Protein AF-A0A965USP6-F1 (afdb_monomer_lite)

Secondary structure (DSSP, 8-state):
-------PPPPPSSPSS---BTTEEEEEEE-TTS-EEEEEEEE----GGGSTT--HHHHS-TT-GGG--SSPPPGGGG-S--TT--------S----SSPPPGGGTS----SPPPTT-EEEE-SSSEEEEPPPP-TTEEEEEETTEEEEEE--------B----TTSSEEEESPPBSSS--PEEEE---GGGT--S-S---SEEE--SSSPPEEESS--GGG--S-GGGGT-BTTB----SSEETTEETT-SS------S----SS---S---SB----SSS----BSS--GGG-TTSGGGGGSBTTB----SSEETTEESS-SS------S----TT-------

Structure (mmCIF, N/CA/C/O backbone):
data_AF-A0A965USP6-F1
#
_entry.id   AF-A0A965USP6-F1
#
loop_
_atom_site.group_PDB
_atom_site.id
_atom_site.type_symbol
_atom_site.label_atom_id
_atom_site.label_alt_id
_atom_site.label_comp_id
_atom_site.label_asym_id
_atom_site.label_entity_id
_atom_site.label_seq_id
_atom_site.pdbx_PDB_ins_code
_atom_site.Cartn_x
_atom_site.Cartn_y
_atom_site.Cartn_z
_atom_site.occupancy
_atom_site.B_iso_or_equiv
_atom_site.auth_seq_id
_atom_site.auth_comp_id
_atom_site.auth_asym_id
_atom_site.auth_atom_id
_atom_site.pdbx_PDB_model_num
ATOM 1 N N . ASN A 1 1 ? -48.537 -60.050 154.334 1.00 46.88 1 ASN A N 1
ATOM 2 C CA . ASN A 1 1 ? -49.386 -59.770 153.161 1.00 46.88 1 ASN A CA 1
ATOM 3 C C . ASN A 1 1 ? -48.612 -58.784 152.293 1.00 46.88 1 ASN A C 1
ATOM 5 O O . ASN A 1 1 ? -48.457 -57.647 152.717 1.00 46.88 1 ASN A O 1
ATOM 9 N N . LEU A 1 2 ? -47.966 -59.244 151.215 1.00 50.78 2 LEU A N 1
ATOM 10 C CA . LEU A 1 2 ? -47.164 -58.384 150.333 1.00 50.78 2 LEU A CA 1
ATOM 11 C C . LEU A 1 2 ? -48.119 -57.519 149.507 1.00 50.78 2 LEU A C 1
ATOM 13 O O . LEU A 1 2 ? -48.762 -58.024 148.590 1.00 50.78 2 LEU A O 1
ATOM 17 N N . ALA A 1 3 ? -48.220 -56.232 149.834 1.00 52.31 3 ALA A N 1
ATOM 18 C CA . ALA A 1 3 ? -48.843 -55.280 148.929 1.00 52.31 3 ALA A CA 1
ATOM 19 C C . ALA A 1 3 ? -47.906 -55.108 147.726 1.00 52.31 3 ALA A C 1
ATOM 21 O O . ALA A 1 3 ? -46.792 -54.601 147.846 1.00 52.31 3 ALA A O 1
ATOM 22 N N . VAL A 1 4 ? -48.342 -55.622 146.582 1.00 56.00 4 VAL A N 1
ATOM 23 C CA . VAL A 1 4 ? -47.709 -55.438 145.279 1.00 56.00 4 VAL A CA 1
ATOM 24 C C . VAL A 1 4 ? -47.725 -53.939 144.960 1.00 56.00 4 VAL A C 1
ATOM 26 O O . VAL A 1 4 ? -48.779 -53.388 144.656 1.00 56.00 4 VAL A O 1
ATOM 29 N N . ASN A 1 5 ? -46.576 -53.263 145.037 1.00 63.56 5 ASN A N 1
ATOM 30 C CA . ASN A 1 5 ? -46.422 -51.919 144.475 1.00 63.56 5 ASN A CA 1
ATOM 31 C C . ASN A 1 5 ? -46.228 -52.058 142.963 1.00 63.56 5 ASN A C 1
ATOM 33 O O . ASN A 1 5 ? -45.102 -52.158 142.477 1.00 63.56 5 ASN A O 1
ATOM 37 N N . THR A 1 6 ? -47.325 -52.101 142.213 1.00 70.56 6 THR A N 1
ATOM 38 C CA . THR A 1 6 ? -47.268 -52.040 140.750 1.00 70.56 6 THR A CA 1
ATOM 39 C C . THR A 1 6 ? -46.804 -50.642 140.330 1.00 70.56 6 THR A C 1
ATOM 41 O O . THR A 1 6 ? -47.489 -49.653 140.592 1.00 70.56 6 THR A O 1
ATOM 44 N N . PHE A 1 7 ? -45.631 -50.547 139.697 1.00 71.56 7 PHE A N 1
ATOM 45 C CA . PHE A 1 7 ? -45.152 -49.308 139.086 1.00 71.56 7 PHE A CA 1
ATOM 46 C C . PHE A 1 7 ? -45.862 -49.123 137.743 1.00 71.56 7 PHE A C 1
ATOM 48 O O . PHE A 1 7 ? -45.509 -49.759 136.753 1.00 71.56 7 PHE A O 1
ATOM 55 N N . ASN A 1 8 ? -46.895 -48.285 137.729 1.00 76.06 8 ASN A N 1
ATOM 56 C CA . ASN A 1 8 ? -47.622 -47.959 136.510 1.00 76.06 8 ASN A CA 1
ATOM 57 C C . ASN A 1 8 ? -46.987 -46.727 135.872 1.00 76.06 8 ASN A C 1
ATOM 59 O O . ASN A 1 8 ? -46.953 -45.658 136.481 1.00 76.06 8 ASN A O 1
ATOM 63 N N . ILE A 1 9 ? -46.499 -46.880 134.644 1.00 75.12 9 ILE A N 1
ATOM 64 C CA . ILE A 1 9 ? -46.181 -45.740 133.792 1.00 75.12 9 ILE A CA 1
ATOM 65 C C . ILE A 1 9 ? -47.434 -45.391 132.990 1.00 75.12 9 ILE A C 1
ATOM 67 O O . ILE A 1 9 ? -48.115 -46.285 132.490 1.00 75.12 9 ILE A O 1
ATOM 71 N N . SER A 1 10 ? -47.775 -44.107 132.920 1.00 82.50 10 SER A N 1
ATOM 72 C CA . SER A 1 10 ? -48.932 -43.660 132.146 1.00 82.50 10 SER A CA 1
ATOM 73 C C . SER A 1 10 ? -48.707 -43.905 130.657 1.00 82.50 10 SER A C 1
ATOM 75 O O . SER A 1 10 ? -47.576 -43.801 130.175 1.00 82.50 10 SER A O 1
ATOM 77 N N . ASP A 1 11 ? -49.786 -44.173 129.927 1.00 82.94 11 ASP A N 1
ATOM 78 C CA . ASP A 1 11 ? -49.741 -44.257 128.471 1.00 82.94 11 ASP A CA 1
ATOM 79 C C . ASP A 1 11 ? -49.225 -42.947 127.861 1.00 82.94 11 ASP A C 1
ATOM 81 O O . ASP A 1 11 ? -49.439 -41.849 128.386 1.00 82.94 11 ASP A O 1
ATOM 85 N N . THR A 1 12 ? -48.525 -43.068 126.734 1.00 88.81 12 THR A N 1
ATOM 86 C CA . THR A 1 12 ? -48.092 -41.899 125.973 1.00 88.81 12 THR A CA 1
ATOM 87 C C . THR A 1 12 ? -49.279 -41.198 125.320 1.00 88.81 12 THR A C 1
ATOM 89 O O . THR A 1 12 ? -50.255 -41.820 124.909 1.00 88.81 12 THR A O 1
ATOM 92 N N . THR A 1 13 ? -49.158 -39.882 125.163 1.00 87.62 13 THR A N 1
ATOM 93 C CA . THR A 1 13 ? -50.062 -39.069 124.346 1.00 87.62 13 THR A CA 1
ATOM 94 C C . THR A 1 13 ? -49.807 -39.211 122.842 1.00 87.62 13 THR A C 1
ATOM 96 O O . THR A 1 13 ? -50.549 -38.641 122.044 1.00 87.62 13 THR A O 1
ATOM 99 N N . VAL A 1 14 ? -48.756 -39.926 122.427 1.00 91.31 14 VAL A N 1
ATOM 100 C CA . VAL A 1 14 ? -48.475 -40.197 121.014 1.00 91.31 14 VAL A CA 1
ATOM 101 C C . VAL A 1 14 ? -49.508 -41.166 120.454 1.00 91.31 14 VAL A C 1
ATOM 103 O O . VAL A 1 14 ? -49.694 -42.270 120.956 1.00 91.31 14 VAL A O 1
ATOM 106 N N . ILE A 1 15 ? -50.157 -40.749 119.370 1.00 90.12 15 ILE A N 1
ATOM 107 C CA . ILE A 1 15 ? -51.146 -41.557 118.663 1.00 90.12 15 ILE A CA 1
ATOM 108 C C . ILE A 1 15 ? -50.423 -42.681 117.911 1.00 90.12 15 ILE A C 1
ATOM 110 O O . ILE A 1 15 ? -49.449 -42.441 117.200 1.00 90.12 15 ILE A O 1
ATOM 114 N N . ALA A 1 16 ? -50.904 -43.917 118.043 1.00 87.50 16 ALA A N 1
ATOM 115 C CA . ALA A 1 16 ? -50.358 -45.041 117.291 1.00 87.50 16 ALA A CA 1
ATOM 116 C C . ALA A 1 16 ? -50.587 -44.847 115.779 1.00 87.50 16 ALA A C 1
ATOM 118 O O . ALA A 1 16 ? -51.716 -44.651 115.330 1.00 87.50 16 ALA A O 1
ATOM 119 N N . GLY A 1 17 ? -49.516 -44.922 114.990 1.00 87.06 17 GLY A N 1
ATOM 120 C CA . GLY A 1 17 ? -49.550 -44.731 113.541 1.00 87.06 17 GLY A CA 1
ATOM 121 C C . GLY A 1 17 ? -48.157 -44.833 112.919 1.00 87.06 17 GLY A C 1
ATOM 122 O O . GLY A 1 17 ? -47.157 -44.938 113.629 1.00 87.06 17 GLY A O 1
ATOM 123 N N . ALA A 1 18 ? -48.086 -44.820 111.586 1.00 89.88 18 ALA A N 1
ATOM 124 C CA . ALA A 1 18 ? -46.818 -44.778 110.865 1.00 89.88 18 ALA A CA 1
ATOM 125 C C . ALA A 1 18 ? -46.352 -43.325 110.700 1.00 89.88 18 ALA A C 1
ATOM 127 O O . ALA A 1 18 ? -47.083 -42.494 110.162 1.00 89.88 18 ALA A O 1
ATOM 128 N N . TYR A 1 19 ? -45.124 -43.043 111.130 1.00 92.00 19 TYR A N 1
ATOM 129 C CA . TYR A 1 19 ? -44.468 -41.752 110.950 1.00 92.00 19 TYR A CA 1
ATOM 130 C C . TYR A 1 19 ? -43.300 -41.923 109.972 1.00 92.00 19 TYR A C 1
ATOM 132 O O . TYR A 1 19 ? -42.531 -42.878 110.070 1.00 92.00 19 TYR A O 1
ATOM 140 N N . GLY A 1 20 ? -43.171 -40.994 109.027 1.00 92.12 20 GLY A N 1
ATOM 141 C CA . GLY A 1 20 ? -42.301 -41.088 107.848 1.00 92.12 20 GLY A CA 1
ATOM 142 C C . GLY A 1 20 ? -43.021 -41.535 106.561 1.00 92.12 20 GLY A C 1
ATOM 143 O O . GLY A 1 20 ? -44.029 -42.237 106.600 1.00 92.12 20 GLY A O 1
ATOM 144 N N . SER A 1 21 ? -42.515 -41.094 105.405 1.00 89.62 21 SER A N 1
ATOM 145 C CA . SER A 1 21 ? -42.939 -41.496 104.050 1.00 89.62 21 SER A CA 1
ATOM 146 C C . SER A 1 21 ? -41.840 -41.173 103.021 1.00 89.62 21 SER A C 1
ATOM 148 O O . SER A 1 21 ? -40.805 -40.615 103.374 1.00 89.62 21 SER A O 1
ATOM 150 N N . ALA A 1 22 ? -42.075 -41.435 101.730 1.00 88.62 22 ALA A N 1
ATOM 151 C CA . ALA A 1 22 ? -41.160 -41.012 100.661 1.00 88.62 22 ALA A CA 1
ATOM 152 C C . ALA A 1 22 ? -40.930 -39.484 100.603 1.00 88.62 22 ALA A C 1
ATOM 154 O O . ALA A 1 22 ? -39.934 -39.039 100.041 1.00 88.62 22 ALA A O 1
ATOM 155 N N . SER A 1 23 ? -41.831 -38.680 101.182 1.00 88.94 23 SER A N 1
ATOM 156 C CA . SER A 1 23 ? -41.763 -37.213 101.185 1.00 88.94 23 SER A CA 1
ATOM 157 C C . SER A 1 23 ? -41.696 -36.597 102.586 1.00 88.94 23 SER A C 1
ATOM 159 O O . SER A 1 23 ? -41.782 -35.377 102.727 1.00 88.94 23 SER A O 1
ATOM 161 N N . SER A 1 24 ? -41.534 -37.400 103.642 1.00 93.06 24 SER A N 1
ATOM 162 C CA . SER A 1 24 ? -41.374 -36.889 105.008 1.00 93.06 24 SER A CA 1
ATOM 163 C C . SER A 1 24 ? -40.544 -37.811 105.894 1.00 93.06 24 SER A C 1
ATOM 165 O O . SER A 1 24 ? -40.642 -39.030 105.804 1.00 93.06 24 SER A O 1
ATOM 167 N N . VAL A 1 25 ? -39.755 -37.232 106.792 1.00 93.25 25 VAL A N 1
ATOM 168 C CA . VAL A 1 25 ? -39.012 -37.958 107.829 1.00 93.25 25 VAL A CA 1
ATOM 169 C C . VAL A 1 25 ? -39.762 -37.884 109.153 1.00 93.25 25 VAL A C 1
ATOM 171 O O . VAL A 1 25 ? -40.386 -36.870 109.465 1.00 93.25 25 VAL A O 1
ATOM 174 N N . ALA A 1 26 ? -39.728 -38.959 109.934 1.00 94.75 26 ALA A N 1
ATOM 175 C CA . ALA A 1 26 ? -40.323 -38.962 111.263 1.00 94.75 26 ALA A CA 1
ATOM 176 C C . ALA A 1 26 ? -39.448 -38.183 112.257 1.00 94.75 26 ALA A C 1
ATOM 178 O O . ALA A 1 26 ? -38.223 -38.323 112.249 1.00 94.75 26 ALA A O 1
ATOM 179 N N . THR A 1 27 ? -40.070 -37.397 113.131 1.00 92.62 27 THR A N 1
ATOM 180 C CA . THR A 1 27 ? -39.417 -36.705 114.246 1.00 92.62 27 THR A CA 1
ATOM 181 C C . THR A 1 27 ? -40.109 -37.084 115.550 1.00 92.62 27 THR A C 1
ATOM 183 O O . THR A 1 27 ? -41.327 -37.257 115.605 1.00 92.62 27 THR A O 1
ATOM 186 N N . PHE A 1 28 ? -39.322 -37.248 116.612 1.00 94.12 28 PHE A N 1
ATOM 187 C CA . PHE A 1 28 ? -39.810 -37.742 117.897 1.00 94.12 28 PHE A CA 1
ATOM 188 C C . PHE A 1 28 ? -39.253 -36.906 119.044 1.00 94.12 28 PHE A C 1
ATOM 190 O O . PHE A 1 28 ? -38.150 -36.368 118.959 1.00 94.12 28 PHE A O 1
ATOM 197 N N . SER A 1 29 ? -40.009 -36.819 120.132 1.00 91.38 29 SER A N 1
ATOM 198 C CA . SER A 1 29 ? -39.545 -36.281 121.414 1.00 91.38 29 SER A CA 1
ATOM 199 C C . SER A 1 29 ? -39.804 -37.298 122.513 1.00 91.38 29 SER A C 1
ATOM 201 O O . SER A 1 29 ? -40.842 -37.961 122.499 1.00 91.38 29 SER A O 1
ATOM 203 N N . VAL A 1 30 ? -38.867 -37.421 123.452 1.00 92.81 30 VAL A N 1
ATOM 204 C CA . VAL A 1 30 ? -38.956 -38.349 124.586 1.00 92.81 30 VAL A CA 1
ATOM 205 C C . VAL A 1 30 ? -38.917 -37.601 125.910 1.00 92.81 30 VAL A C 1
ATOM 207 O O . VAL A 1 30 ? -38.269 -36.559 126.017 1.00 92.81 30 VAL A O 1
ATOM 210 N N . ASN A 1 31 ? -39.609 -38.120 126.922 1.00 88.25 31 ASN A N 1
ATOM 211 C CA . ASN A 1 31 ? -39.510 -37.597 128.281 1.00 88.25 31 ASN A CA 1
ATOM 212 C C . ASN A 1 31 ? -38.276 -38.145 129.015 1.00 88.25 31 ASN A C 1
ATOM 214 O O . ASN A 1 31 ? -37.552 -39.010 128.523 1.00 88.25 31 ASN A O 1
ATOM 218 N N . ALA A 1 32 ? -38.060 -37.651 130.236 1.00 86.44 32 ALA A N 1
ATOM 219 C CA . ALA A 1 32 ? -36.952 -38.063 131.096 1.00 86.44 32 ALA A CA 1
ATOM 220 C C . ALA A 1 32 ? -37.016 -39.543 131.518 1.00 86.44 32 ALA A C 1
ATOM 222 O O . ALA A 1 32 ? -36.002 -40.113 131.910 1.00 86.44 32 ALA A O 1
ATOM 223 N N . GLN A 1 33 ? -38.192 -40.168 131.430 1.00 86.56 33 GLN A N 1
ATOM 224 C CA . GLN A 1 33 ? -38.402 -41.595 131.677 1.00 86.56 33 GLN A CA 1
ATOM 225 C C . GLN A 1 33 ? -38.225 -42.444 130.401 1.00 86.56 33 GLN A C 1
ATOM 227 O O . GLN A 1 33 ? -38.375 -43.661 130.456 1.00 86.56 33 GLN A O 1
ATOM 232 N N . GLY A 1 34 ? -37.891 -41.824 129.261 1.00 89.44 34 GLY A N 1
ATOM 233 C CA . GLY A 1 34 ? -37.639 -42.493 127.982 1.00 89.44 34 GLY A CA 1
ATOM 234 C C . GLY A 1 34 ? -38.886 -42.799 127.148 1.00 89.44 34 GLY A C 1
ATOM 235 O O . GLY A 1 34 ? -38.771 -43.447 126.110 1.00 89.44 34 GLY A O 1
ATOM 236 N N . GLN A 1 35 ? -40.074 -42.343 127.553 1.00 91.50 35 GLN A N 1
ATOM 237 C CA . GLN A 1 35 ? -41.287 -42.520 126.754 1.00 91.50 35 GLN A CA 1
ATOM 238 C C . GLN A 1 35 ? -41.359 -41.471 125.652 1.00 91.50 35 GLN A C 1
ATOM 240 O O . GLN A 1 35 ? -41.089 -40.297 125.900 1.00 91.50 35 GLN A O 1
ATOM 245 N N . LEU A 1 36 ? -41.808 -41.865 124.459 1.00 92.12 36 LEU A N 1
ATOM 246 C CA . LEU A 1 36 ? -42.203 -40.909 123.427 1.00 92.12 36 LEU A CA 1
ATOM 247 C C . LEU A 1 36 ? -43.329 -40.023 123.966 1.00 92.12 36 LEU A C 1
ATOM 249 O O . LEU A 1 36 ? -44.294 -40.537 124.514 1.00 92.12 36 LEU A O 1
ATOM 253 N N . THR A 1 37 ? -43.223 -38.710 123.810 1.00 91.38 37 THR A N 1
ATOM 254 C CA . THR A 1 37 ? -44.271 -37.743 124.184 1.00 91.38 37 THR A CA 1
ATOM 255 C C . THR A 1 37 ? -44.825 -36.985 122.985 1.00 91.38 37 THR A C 1
ATOM 257 O O . THR A 1 37 ? -45.945 -36.483 123.045 1.00 91.38 37 THR A O 1
ATOM 260 N N . ALA A 1 38 ? -44.088 -36.962 121.871 1.00 91.88 38 ALA A N 1
ATOM 261 C CA . ALA A 1 38 ? -44.563 -36.479 120.580 1.00 91.88 38 ALA A CA 1
ATOM 262 C C . ALA A 1 38 ? -43.934 -37.288 119.436 1.00 91.88 38 ALA A C 1
ATOM 264 O O . ALA A 1 38 ? -42.755 -37.642 119.496 1.00 91.88 38 ALA A O 1
ATOM 265 N N . ALA A 1 39 ? -44.716 -37.535 118.387 1.00 94.19 39 ALA A N 1
ATOM 266 C CA . ALA A 1 39 ? -44.256 -38.051 117.104 1.00 94.19 39 ALA A CA 1
ATOM 267 C C . ALA A 1 39 ? -44.934 -37.258 115.982 1.00 94.19 39 ALA A C 1
ATOM 269 O O . ALA A 1 39 ? -46.145 -37.018 116.044 1.00 94.19 39 ALA A O 1
ATOM 270 N N . SER A 1 40 ? -44.171 -36.822 114.980 1.00 94.25 40 SER A N 1
ATOM 271 C CA . SER A 1 40 ? -44.709 -36.122 113.810 1.00 94.25 40 SER A CA 1
ATOM 272 C C . SER A 1 40 ? -43.883 -36.382 112.547 1.00 94.25 40 SER A C 1
ATOM 274 O O . SER A 1 40 ? -42.797 -36.955 112.591 1.00 94.25 40 SER A O 1
ATOM 276 N N . ASN A 1 41 ? -44.427 -36.000 111.391 1.00 92.69 41 ASN A N 1
ATOM 277 C CA . ASN A 1 41 ? -43.734 -36.044 110.107 1.00 92.69 41 ASN A CA 1
ATOM 278 C C . ASN A 1 41 ? -43.222 -34.640 109.761 1.00 92.69 41 ASN A C 1
ATOM 280 O O . ASN A 1 41 ? -44.010 -33.696 109.701 1.00 92.69 41 ASN A O 1
ATOM 284 N N . ALA A 1 42 ? -41.934 -34.509 109.454 1.00 93.00 42 ALA A N 1
ATOM 285 C CA . ALA A 1 42 ? -41.363 -33.315 108.838 1.00 93.00 42 ALA A CA 1
ATOM 286 C C . ALA A 1 42 ? -41.196 -33.541 107.327 1.00 93.00 42 ALA A C 1
ATOM 288 O O . ALA A 1 42 ? -40.654 -34.564 106.913 1.00 93.00 42 ALA A O 1
ATOM 289 N N . ALA A 1 43 ? -41.666 -32.613 106.490 1.00 92.44 43 ALA A N 1
ATOM 290 C CA . ALA A 1 43 ? -41.552 -32.732 105.035 1.00 92.44 43 ALA A CA 1
ATOM 291 C C . ALA A 1 43 ? -40.081 -32.734 104.578 1.00 92.44 43 ALA A C 1
ATOM 293 O O . ALA A 1 43 ? -39.266 -31.955 105.072 1.00 92.44 43 ALA A O 1
ATOM 294 N N . ILE A 1 44 ? -39.749 -33.584 103.606 1.00 90.62 44 ILE A N 1
ATOM 295 C CA . ILE A 1 44 ? -38.434 -33.585 102.958 1.00 90.62 44 ILE A CA 1
ATOM 296 C C . ILE A 1 44 ? -38.419 -32.446 101.932 1.00 90.62 44 ILE A C 1
ATOM 298 O O . ILE A 1 44 ? -39.042 -32.545 100.878 1.00 90.62 44 ILE A O 1
ATOM 302 N N . ALA A 1 45 ? -37.696 -31.369 102.239 1.00 85.94 45 ALA A N 1
ATOM 303 C CA . ALA A 1 45 ? -37.441 -30.254 101.330 1.00 85.94 45 ALA A CA 1
ATOM 304 C C . ALA A 1 45 ? -35.925 -30.081 101.151 1.00 85.94 45 ALA A C 1
ATOM 306 O O . ALA A 1 45 ? -35.251 -29.507 102.004 1.00 85.94 45 ALA A O 1
ATOM 307 N N . ILE A 1 46 ? -35.382 -30.608 100.050 1.00 81.81 46 ILE A N 1
ATOM 308 C CA . ILE A 1 46 ? -33.954 -30.521 99.713 1.00 81.81 46 ILE A CA 1
ATOM 309 C C . ILE A 1 46 ? -33.797 -29.473 98.609 1.00 81.81 46 ILE A C 1
ATOM 311 O O . ILE A 1 46 ? -34.377 -29.615 97.534 1.00 81.81 46 ILE A O 1
ATOM 315 N N . SER A 1 47 ? -33.036 -28.407 98.862 1.00 81.38 47 SER A N 1
ATOM 316 C CA . SER A 1 47 ? -32.687 -27.439 97.817 1.00 81.38 47 SER A CA 1
ATOM 317 C C . SER A 1 47 ? -31.651 -28.037 96.861 1.00 81.38 47 SER A C 1
ATOM 319 O O . SER A 1 47 ? -30.862 -28.896 97.249 1.00 81.38 47 SER A O 1
ATOM 321 N N . SER A 1 48 ? -31.597 -27.563 95.614 1.00 75.38 48 SER A N 1
ATOM 322 C CA . SER A 1 48 ? -30.578 -28.006 94.648 1.00 75.38 48 SER A CA 1
ATOM 323 C C . SER A 1 48 ? -29.146 -27.815 95.167 1.00 75.38 48 SER A C 1
ATOM 325 O O . SER A 1 48 ? -28.284 -28.644 94.898 1.00 75.38 48 SER A O 1
ATOM 327 N N . ALA A 1 49 ? -28.908 -26.777 95.977 1.00 76.56 49 ALA A N 1
ATOM 328 C CA . ALA A 1 49 ? -27.622 -26.509 96.623 1.00 76.56 49 ALA A CA 1
ATOM 329 C C . ALA A 1 49 ? -27.212 -27.569 97.665 1.00 76.56 49 ALA A C 1
ATOM 331 O O . ALA A 1 49 ? -26.032 -27.688 97.984 1.00 76.56 49 ALA A O 1
ATOM 332 N N . ALA A 1 50 ? -28.167 -28.333 98.201 1.00 81.69 50 ALA A N 1
ATOM 333 C CA . ALA A 1 50 ? -27.911 -29.395 99.169 1.00 81.69 50 ALA A CA 1
ATOM 334 C C . ALA A 1 50 ? -27.565 -30.748 98.513 1.00 81.69 50 ALA A C 1
ATOM 336 O O . ALA A 1 50 ? -27.268 -31.704 99.228 1.00 81.69 50 ALA A O 1
ATOM 337 N N . VAL A 1 51 ? -27.577 -30.844 97.175 1.00 84.06 51 VAL A N 1
ATOM 338 C CA . VAL A 1 51 ? -27.224 -32.064 96.433 1.00 84.06 51 VAL A CA 1
ATOM 339 C C . VAL A 1 51 ? -25.919 -31.840 95.665 1.00 84.06 51 VAL A C 1
ATOM 341 O O . VAL A 1 51 ? -25.852 -31.027 94.745 1.00 84.06 51 VAL A O 1
ATOM 344 N N . SER A 1 52 ? -24.859 -32.559 96.035 1.00 82.25 52 SER A N 1
ATOM 345 C CA . SER A 1 52 ? -23.571 -32.483 95.339 1.00 82.25 52 SER A CA 1
ATOM 346 C C . SER A 1 52 ? -23.595 -33.262 94.017 1.00 82.25 52 SER A C 1
ATOM 348 O O . SER A 1 52 ? -24.297 -34.261 93.873 1.00 82.25 52 SER A O 1
ATOM 350 N N . GLY A 1 53 ? -22.821 -32.800 93.029 1.00 77.00 53 GLY A N 1
ATOM 351 C CA . GLY A 1 53 ? -22.663 -33.488 91.740 1.00 77.00 53 GLY A CA 1
ATOM 352 C C . GLY A 1 53 ? -23.758 -33.221 90.703 1.00 77.00 53 GLY A C 1
ATOM 353 O O . GLY A 1 53 ? -23.726 -33.825 89.631 1.00 77.00 53 GLY A O 1
ATOM 354 N N . LEU A 1 54 ? -24.701 -32.310 90.966 1.00 79.00 54 LEU A N 1
ATOM 355 C CA . LEU A 1 54 ? -25.596 -31.828 89.913 1.00 79.00 54 LEU A CA 1
ATOM 356 C C . LEU A 1 54 ? -24.790 -31.068 88.850 1.00 79.00 54 LEU A C 1
ATOM 358 O O . LEU A 1 54 ? -23.968 -30.209 89.167 1.00 79.00 54 LEU A O 1
ATOM 362 N N . ALA A 1 55 ? -25.051 -31.365 87.576 1.00 73.25 55 ALA A N 1
ATOM 363 C CA . ALA A 1 55 ? -24.544 -30.557 86.473 1.00 73.25 55 ALA A CA 1
ATOM 364 C C . ALA A 1 55 ? -25.193 -29.163 86.502 1.00 73.25 55 ALA A C 1
ATOM 366 O O . ALA A 1 55 ? -26.363 -29.036 86.856 1.00 73.25 55 ALA A O 1
ATOM 367 N N . ALA A 1 56 ? -24.475 -28.125 86.062 1.00 66.56 56 ALA A N 1
ATOM 368 C CA . ALA A 1 56 ? -24.984 -26.747 86.049 1.00 66.56 56 ALA A CA 1
ATOM 369 C C . ALA A 1 56 ? -26.310 -26.590 85.270 1.00 66.56 56 ALA A C 1
ATOM 371 O O . ALA A 1 56 ? -27.161 -25.787 85.641 1.00 66.56 56 ALA A O 1
ATOM 372 N N . SER A 1 57 ? -26.532 -27.417 84.240 1.00 65.06 57 SER A N 1
ATOM 373 C CA . SER A 1 57 ? -27.795 -27.480 83.489 1.00 65.06 57 SER A CA 1
ATOM 374 C C . SER A 1 57 ? -28.999 -27.968 84.307 1.00 65.06 57 SER A C 1
ATOM 376 O O . SER A 1 57 ? -30.131 -27.740 83.894 1.00 65.06 57 SER A O 1
ATOM 378 N N . ALA A 1 58 ? -28.776 -28.637 85.444 1.00 63.91 58 ALA A N 1
ATOM 379 C CA . ALA A 1 58 ? -29.817 -29.099 86.362 1.00 63.91 58 ALA A CA 1
ATOM 380 C C . ALA A 1 58 ? -30.176 -28.060 87.443 1.00 63.91 58 ALA A C 1
ATOM 382 O O . ALA A 1 58 ? -31.183 -28.221 88.129 1.00 63.91 58 ALA A O 1
ATOM 383 N N . THR A 1 59 ? -29.365 -27.010 87.618 1.00 68.31 59 THR A N 1
ATOM 384 C CA . THR A 1 59 ? -29.506 -26.038 88.720 1.00 68.31 59 THR A CA 1
ATOM 385 C C . THR A 1 59 ? -29.663 -24.591 88.271 1.00 68.31 59 THR A C 1
ATOM 387 O O . THR A 1 59 ? -29.996 -23.739 89.093 1.00 68.31 59 THR A O 1
ATOM 390 N N . THR A 1 60 ? -29.411 -24.285 87.000 1.00 61.91 60 THR A N 1
ATOM 391 C CA . THR A 1 60 ? -29.442 -22.921 86.468 1.00 61.91 60 THR A CA 1
ATOM 392 C C . THR A 1 60 ? -30.260 -22.887 85.186 1.00 61.91 60 THR A C 1
ATOM 394 O O . THR A 1 60 ? -30.105 -23.747 84.322 1.00 61.91 60 THR A O 1
ATOM 397 N N . ASP A 1 61 ? -31.145 -21.894 85.102 1.00 55.31 61 ASP A N 1
ATOM 398 C CA . ASP A 1 61 ? -32.075 -21.661 84.001 1.00 55.31 61 ASP A CA 1
ATOM 399 C C . ASP A 1 61 ? -31.413 -21.870 82.624 1.00 55.31 61 ASP A C 1
ATOM 401 O O . ASP A 1 61 ? -30.373 -21.290 82.302 1.00 55.31 61 ASP A O 1
ATOM 405 N N . THR A 1 62 ? -32.021 -22.739 81.815 1.00 56.75 62 THR A N 1
ATOM 406 C CA . THR A 1 62 ? -31.519 -23.256 80.527 1.00 56.75 62 THR A CA 1
ATOM 407 C C . THR A 1 62 ? -31.404 -22.207 79.408 1.00 56.75 62 THR A C 1
ATOM 409 O O . THR A 1 62 ? -31.155 -22.555 78.255 1.00 56.75 62 THR A O 1
ATOM 412 N N . THR A 1 63 ? -31.594 -20.929 79.729 1.00 61.28 63 THR A N 1
ATOM 413 C CA . THR A 1 63 ? -31.742 -19.807 78.795 1.00 61.28 63 THR A CA 1
ATOM 414 C C . THR A 1 63 ? -30.448 -19.026 78.535 1.00 61.28 63 THR A C 1
ATOM 416 O O . THR A 1 63 ? -30.421 -18.202 77.623 1.00 61.28 63 THR A O 1
ATOM 419 N N . ASN A 1 64 ? -29.354 -19.283 79.268 1.00 68.38 64 ASN A N 1
ATOM 420 C CA . ASN A 1 64 ? -28.073 -18.595 79.058 1.00 68.38 64 ASN A CA 1
ATOM 421 C C . ASN A 1 64 ? -27.068 -19.438 78.248 1.00 68.38 64 ASN A C 1
ATOM 423 O O . ASN A 1 64 ? -26.474 -20.392 78.760 1.00 68.38 64 ASN A O 1
ATOM 427 N N . ALA A 1 65 ? -26.819 -19.033 76.999 1.00 69.62 65 ALA A N 1
ATOM 428 C CA . ALA A 1 65 ? -25.856 -19.678 76.104 1.00 69.62 65 ALA A CA 1
ATOM 429 C C . ALA A 1 65 ? -24.391 -19.582 76.582 1.00 69.62 65 ALA A C 1
ATOM 431 O O . ALA A 1 65 ? -23.578 -20.413 76.184 1.00 69.62 65 ALA A O 1
ATOM 432 N N . ALA A 1 66 ? -24.052 -18.645 77.480 1.00 69.12 66 ALA A N 1
ATOM 433 C CA . ALA A 1 66 ? -22.708 -18.530 78.061 1.00 69.12 66 ALA A CA 1
ATOM 434 C C . ALA A 1 66 ? -22.289 -19.767 78.880 1.00 69.12 66 ALA A C 1
ATOM 436 O O . ALA A 1 66 ? -21.106 -19.963 79.138 1.00 69.12 66 ALA A O 1
ATOM 437 N N . ASN A 1 67 ? -23.242 -20.627 79.257 1.00 66.31 67 ASN A N 1
ATOM 438 C CA . ASN A 1 67 ? -22.971 -21.897 79.935 1.00 66.31 67 ASN A CA 1
ATOM 439 C C . ASN A 1 67 ? -22.404 -22.979 78.995 1.00 66.31 67 ASN A C 1
ATOM 441 O O . ASN A 1 67 ? -21.970 -24.031 79.462 1.00 66.31 67 ASN A O 1
ATOM 445 N N . ILE A 1 68 ? -22.390 -22.739 77.680 1.00 73.50 68 ILE A N 1
ATOM 446 C CA . ILE A 1 68 ? -21.714 -23.582 76.690 1.00 73.50 68 ILE A CA 1
ATOM 447 C C . ILE A 1 68 ? -20.305 -23.002 76.486 1.00 73.50 68 ILE A C 1
ATOM 449 O O . ILE A 1 68 ? -20.003 -22.371 75.479 1.00 73.50 68 ILE A O 1
ATOM 453 N N . THR A 1 69 ? -19.438 -23.170 77.483 1.00 66.38 69 THR A N 1
ATOM 454 C CA . THR A 1 69 ? -18.063 -22.633 77.456 1.00 66.38 69 THR A CA 1
ATOM 455 C C . THR A 1 69 ? -17.093 -23.482 76.627 1.00 66.38 69 THR A C 1
ATOM 457 O O . THR A 1 69 ? -16.001 -23.024 76.301 1.00 66.38 69 THR A O 1
ATOM 460 N N . SER A 1 70 ? -17.469 -24.720 76.286 1.00 66.44 70 SER A N 1
ATOM 461 C CA . SER A 1 70 ? -16.740 -25.618 75.380 1.00 66.44 70 SER A CA 1
ATOM 462 C C . SER A 1 70 ? -17.633 -26.783 74.916 1.00 66.44 70 SER A C 1
ATOM 464 O O . SER A 1 70 ? -18.638 -27.092 75.556 1.00 66.44 70 SER A O 1
ATOM 466 N N . GLY A 1 71 ? -17.265 -27.440 73.809 1.00 65.69 71 GLY A N 1
ATOM 467 C CA . GLY A 1 71 ? -17.970 -28.610 73.264 1.00 65.69 71 GLY A CA 1
ATOM 468 C C . GLY A 1 71 ? -18.855 -28.315 72.046 1.00 65.69 71 GLY A C 1
ATOM 469 O O . GLY A 1 71 ? -18.924 -27.191 71.559 1.00 65.69 71 GLY A O 1
ATOM 470 N N . THR A 1 72 ? -19.513 -29.352 71.521 1.00 63.66 72 THR A N 1
ATOM 471 C CA . THR A 1 72 ? -20.486 -29.245 70.422 1.00 63.66 72 THR A CA 1
ATOM 472 C C . THR A 1 72 ? -21.903 -29.349 70.974 1.00 63.66 72 THR A C 1
ATOM 474 O O . THR A 1 72 ? -22.163 -30.135 71.886 1.00 63.66 72 THR A O 1
ATOM 477 N N . LEU A 1 73 ? -22.846 -28.583 70.418 1.00 72.62 73 LEU A N 1
ATOM 478 C CA . LEU A 1 73 ? -24.265 -28.875 70.609 1.00 72.62 73 LEU A CA 1
ATOM 479 C C . LEU A 1 73 ? -24.658 -29.916 69.562 1.00 72.62 73 LEU A C 1
ATOM 481 O O . LEU A 1 73 ? -24.547 -29.627 68.368 1.00 72.62 73 LEU A O 1
ATOM 485 N N . PRO A 1 74 ? -25.112 -31.117 69.961 1.00 72.19 74 PRO A N 1
ATOM 486 C CA . PRO A 1 74 ? -25.634 -32.084 69.007 1.00 72.19 74 PRO A CA 1
ATOM 487 C C . PRO A 1 74 ? -26.758 -31.451 68.181 1.00 72.19 74 PRO A C 1
ATOM 489 O O . PRO A 1 74 ? -27.581 -30.715 68.725 1.00 72.19 74 PRO A O 1
ATOM 492 N N . SER A 1 75 ? -26.832 -31.767 66.888 1.00 63.75 75 SER A N 1
ATOM 493 C CA . SER A 1 75 ? -27.794 -31.170 65.945 1.00 63.75 75 SER A CA 1
ATOM 494 C C . SER A 1 75 ? -29.252 -31.237 66.419 1.00 63.75 75 SER A C 1
ATOM 496 O O . SER A 1 75 ? -30.009 -30.297 66.206 1.00 63.75 75 SER A O 1
ATOM 498 N N . GLY A 1 76 ? -29.640 -32.290 67.150 1.00 67.31 76 GLY A N 1
ATOM 499 C CA . GLY A 1 76 ? -30.983 -32.421 67.731 1.00 67.31 76 GLY A CA 1
ATOM 500 C C . GLY A 1 76 ? -31.332 -31.359 68.783 1.00 67.31 76 GLY A C 1
ATOM 501 O O . GLY A 1 76 ? -32.509 -31.079 69.000 1.00 67.31 76 GLY A O 1
ATOM 502 N N . ARG A 1 77 ? -30.329 -30.733 69.413 1.00 70.31 77 ARG A N 1
ATOM 503 C CA . ARG A 1 77 ? -30.503 -29.643 70.390 1.00 70.31 77 ARG A CA 1
ATOM 504 C C . ARG A 1 77 ? -30.640 -28.268 69.735 1.00 70.31 77 ARG A C 1
ATOM 506 O O . ARG A 1 77 ? -31.136 -27.362 70.396 1.00 70.31 77 ARG A O 1
ATOM 513 N N . LEU A 1 78 ? -30.243 -28.143 68.466 1.00 73.50 78 LEU A N 1
ATOM 514 C CA . LEU A 1 78 ? -30.436 -26.968 67.612 1.00 73.50 78 LEU A CA 1
ATOM 515 C C . LEU A 1 78 ? -31.446 -27.276 66.482 1.00 73.50 78 LEU A C 1
ATOM 517 O O . LEU A 1 78 ? -31.194 -27.022 65.307 1.00 73.50 78 LEU A O 1
ATOM 521 N N . SER A 1 79 ? -32.591 -27.868 66.831 1.00 67.69 79 SER A N 1
ATOM 522 C CA . SER A 1 79 ? -33.690 -28.125 65.897 1.00 67.69 79 SER A CA 1
ATOM 523 C C . SER A 1 79 ? -34.806 -27.076 66.033 1.00 67.69 79 SER A C 1
ATOM 525 O O . SER A 1 79 ? -35.392 -26.909 67.100 1.00 67.69 79 SER A O 1
ATOM 527 N N . GLY A 1 80 ? -35.117 -26.364 64.943 1.00 73.00 80 GLY A N 1
ATOM 528 C CA . GLY A 1 80 ? -36.225 -25.401 64.885 1.00 73.00 80 GLY A CA 1
ATOM 529 C C . GLY A 1 80 ? -35.856 -24.039 64.290 1.00 73.00 80 GLY A C 1
ATOM 530 O O . GLY A 1 80 ? -34.753 -23.841 63.787 1.00 73.00 80 GLY A O 1
ATOM 531 N N . ASN A 1 81 ? -36.810 -23.104 64.325 1.00 77.00 81 ASN A N 1
ATOM 532 C CA . ASN A 1 81 ? -36.604 -21.716 63.908 1.00 77.00 81 ASN A CA 1
ATOM 533 C C . ASN A 1 81 ? -36.107 -20.883 65.098 1.00 77.00 81 ASN A C 1
ATOM 535 O O . ASN A 1 81 ? -36.768 -20.835 66.135 1.00 77.00 81 ASN A O 1
ATOM 539 N N . TYR A 1 82 ? -34.958 -20.224 64.954 1.00 78.81 82 TYR A N 1
ATOM 540 C CA . TYR A 1 82 ? -34.308 -19.475 66.030 1.00 78.81 82 TYR A CA 1
ATOM 541 C C . TYR A 1 82 ? -34.322 -17.970 65.751 1.00 78.81 82 TYR A C 1
ATOM 543 O O . TYR A 1 82 ? -33.286 -17.349 65.529 1.00 78.81 82 TYR A O 1
ATOM 551 N N . ASN A 1 83 ? -35.510 -17.364 65.799 1.00 72.00 83 ASN A N 1
ATOM 552 C CA . ASN A 1 83 ? -35.706 -15.929 65.547 1.00 72.00 83 ASN A CA 1
ATOM 553 C C . ASN A 1 83 ? -34.945 -15.004 66.517 1.00 72.00 83 ASN A C 1
ATOM 555 O O . ASN A 1 83 ? -34.779 -13.826 66.222 1.00 72.00 83 ASN A O 1
ATOM 559 N N . GLY A 1 84 ? -34.519 -15.513 67.679 1.00 74.75 84 GLY A N 1
ATOM 560 C CA . GLY A 1 84 ? -33.771 -14.749 68.682 1.00 74.75 84 GLY A CA 1
ATOM 561 C C . GLY A 1 84 ? -32.271 -14.617 68.403 1.00 74.75 84 GLY A C 1
ATOM 562 O O . GLY A 1 84 ? -31.592 -13.894 69.127 1.00 74.75 84 GLY A O 1
ATOM 563 N N . ILE A 1 85 ? -31.735 -15.299 67.384 1.00 79.31 85 ILE A N 1
ATOM 564 C CA . ILE A 1 85 ? -30.326 -15.163 66.995 1.00 79.31 85 ILE A CA 1
ATOM 565 C C . ILE A 1 85 ? -30.188 -13.895 66.150 1.00 79.31 85 ILE A C 1
ATOM 567 O O . ILE A 1 85 ? -30.567 -13.867 64.982 1.00 79.31 85 ILE A O 1
ATOM 571 N N . THR A 1 86 ? -29.652 -12.833 66.746 1.00 77.88 86 THR A N 1
ATOM 572 C CA . THR A 1 86 ? -29.456 -11.526 66.090 1.00 77.88 86 THR A CA 1
ATOM 573 C C . THR A 1 86 ? -28.066 -11.354 65.481 1.00 77.88 86 THR A C 1
ATOM 575 O O . THR A 1 86 ? -27.822 -10.399 64.749 1.00 77.88 86 THR A O 1
ATOM 578 N N . GLY A 1 87 ? -27.159 -12.288 65.757 1.00 79.12 87 GLY A N 1
ATOM 579 C CA . GLY A 1 87 ? -25.811 -12.323 65.220 1.00 79.12 87 GLY A CA 1
ATOM 580 C C . GLY A 1 87 ? -25.164 -13.669 65.508 1.00 79.12 87 GLY A C 1
ATOM 581 O O . GLY A 1 87 ? -25.485 -14.336 66.491 1.00 79.12 87 GLY A O 1
ATOM 582 N N . VAL A 1 88 ? -24.256 -14.063 64.629 1.00 80.56 88 VAL A N 1
ATOM 583 C CA . VAL A 1 88 ? -23.351 -15.191 64.827 1.00 80.56 88 VAL A CA 1
ATOM 584 C C . VAL A 1 88 ? -21.934 -14.667 64.649 1.00 80.56 88 VAL A C 1
ATOM 586 O O . VAL A 1 88 ? -21.718 -13.715 63.900 1.00 80.56 88 VAL A O 1
ATOM 589 N N . ASP A 1 89 ? -20.981 -15.259 65.360 1.00 80.81 89 ASP A N 1
ATOM 590 C CA . ASP A 1 89 ? -19.562 -15.034 65.090 1.00 80.81 89 ASP A CA 1
ATOM 591 C C . ASP A 1 89 ? -19.155 -15.833 63.826 1.00 80.81 89 ASP A C 1
ATOM 593 O O . ASP A 1 89 ? -19.976 -16.118 62.948 1.00 80.81 89 ASP A O 1
ATOM 597 N N . THR A 1 90 ? -17.894 -16.225 63.700 1.00 82.44 90 THR A N 1
ATOM 598 C CA . THR A 1 90 ? -17.381 -16.913 62.511 1.00 82.44 90 THR A CA 1
ATOM 599 C C . THR A 1 90 ? -17.946 -18.332 62.361 1.00 82.44 90 THR A C 1
ATOM 601 O O . THR A 1 90 ? -17.673 -19.223 63.165 1.00 82.44 90 THR A O 1
ATOM 604 N N . LEU A 1 91 ? -18.662 -18.581 61.261 1.00 83.38 91 LEU A N 1
ATOM 605 C CA . LEU A 1 91 ? -19.057 -19.923 60.828 1.00 83.38 91 LEU A CA 1
ATOM 606 C C . LEU A 1 91 ? -17.957 -20.518 59.934 1.00 83.38 91 LEU A C 1
ATOM 608 O O . LEU A 1 91 ? -17.869 -20.212 58.748 1.00 83.38 91 LEU A O 1
ATOM 612 N N . THR A 1 92 ? -17.090 -21.362 60.497 1.00 82.88 92 THR A N 1
ATOM 613 C CA . THR A 1 92 ? -15.978 -21.995 59.753 1.00 82.88 92 THR A CA 1
ATOM 614 C C . THR A 1 92 ? -16.401 -23.223 58.944 1.00 82.88 92 THR A C 1
ATOM 616 O O . THR A 1 92 ? -15.679 -23.657 58.049 1.00 82.88 92 THR A O 1
ATOM 619 N N . SER A 1 93 ? -17.565 -23.801 59.251 1.00 79.94 93 SER A N 1
ATOM 620 C CA . SER A 1 93 ? -18.154 -24.929 58.528 1.00 79.94 93 SER A CA 1
ATOM 621 C C . SER A 1 93 ? -19.674 -24.948 58.706 1.00 79.94 93 SER A C 1
ATOM 623 O O . SER A 1 93 ? -20.199 -24.439 59.696 1.00 79.94 93 SER A O 1
ATOM 625 N N . GLY A 1 94 ? -20.387 -25.522 57.737 1.00 77.75 94 GLY A N 1
ATOM 626 C CA . GLY A 1 94 ? -21.845 -25.631 57.752 1.00 77.75 94 GLY A CA 1
ATOM 627 C C . GLY A 1 94 ? -22.442 -25.518 56.353 1.00 77.75 94 GLY A C 1
ATOM 628 O O . GLY A 1 94 ? -21.829 -24.970 55.442 1.00 77.75 94 GLY A O 1
ATOM 629 N N . THR A 1 95 ? -23.645 -26.057 56.168 1.00 82.12 95 THR A N 1
ATOM 630 C CA . THR A 1 95 ? -24.446 -25.815 54.961 1.00 82.12 95 THR A CA 1
ATOM 631 C C . THR A 1 95 ? -25.452 -24.718 55.268 1.00 82.12 95 THR A C 1
ATOM 633 O O . THR A 1 95 ? -26.247 -24.852 56.200 1.00 82.12 95 THR A O 1
ATOM 636 N N . TRP A 1 96 ? -25.430 -23.637 54.491 1.00 85.56 96 TRP A N 1
ATOM 637 C CA . TRP A 1 96 ? -26.455 -22.604 54.576 1.00 85.56 96 TRP A CA 1
ATOM 638 C C . TRP A 1 96 ? -27.776 -23.138 54.007 1.00 85.56 96 TRP A C 1
ATOM 640 O O . TRP A 1 96 ? -27.905 -23.315 52.800 1.00 85.56 96 TRP A O 1
ATOM 650 N N . ASN A 1 97 ? -28.753 -23.396 54.877 1.00 79.31 97 ASN A N 1
ATOM 651 C CA . ASN A 1 97 ? -30.099 -23.863 54.519 1.00 79.31 97 ASN A CA 1
ATOM 652 C C . ASN A 1 97 ? -31.172 -22.834 54.925 1.00 79.31 97 ASN A C 1
ATOM 654 O O . ASN A 1 97 ? -32.200 -23.191 55.497 1.00 79.31 97 ASN A O 1
ATOM 658 N N . ALA A 1 98 ? -30.911 -21.547 54.698 1.00 81.56 98 ALA A N 1
ATOM 659 C CA . ALA A 1 98 ? -31.837 -20.458 55.013 1.00 81.56 98 ALA A CA 1
ATOM 660 C C . ALA A 1 98 ? -32.166 -19.631 53.758 1.00 81.56 98 ALA A C 1
ATOM 662 O O . ALA A 1 98 ? -31.748 -19.967 52.648 1.00 81.56 98 ALA A O 1
ATOM 663 N N . SER A 1 99 ? -32.928 -18.546 53.922 1.00 87.44 99 SER A N 1
ATOM 664 C CA . SER A 1 99 ? -33.194 -17.599 52.837 1.00 87.44 99 SER A CA 1
ATOM 665 C C . SER A 1 99 ? -31.899 -17.007 52.278 1.00 87.44 99 SER A C 1
ATOM 667 O O . SER A 1 99 ? -30.850 -17.010 52.926 1.00 87.44 99 SER A O 1
ATOM 669 N N . THR A 1 100 ? -31.972 -16.462 51.068 1.00 91.12 100 THR A N 1
ATOM 670 C CA . THR A 1 100 ? -30.848 -15.775 50.431 1.00 91.12 100 THR A CA 1
ATOM 671 C C . THR A 1 100 ? -30.305 -14.665 51.315 1.00 91.12 100 THR A C 1
ATOM 673 O O . THR A 1 100 ? -31.062 -13.884 51.892 1.00 91.12 100 THR A O 1
ATOM 676 N N . ILE A 1 101 ? -28.983 -14.566 51.380 1.00 91.19 101 ILE A N 1
ATOM 677 C CA . ILE A 1 101 ? -28.316 -13.460 52.054 1.00 91.19 101 ILE A CA 1
ATOM 678 C C . ILE A 1 101 ? -28.381 -12.243 51.123 1.00 91.19 101 ILE A C 1
ATOM 680 O O . ILE A 1 101 ? -27.939 -12.298 49.970 1.00 91.19 101 ILE A O 1
ATOM 684 N N . GLY A 1 102 ? -28.970 -11.150 51.607 1.00 92.00 102 GLY A N 1
ATOM 685 C CA . GLY A 1 102 ? -29.043 -9.891 50.867 1.00 92.00 102 GLY A CA 1
ATOM 686 C C . GLY A 1 102 ? -27.668 -9.239 50.693 1.00 92.00 102 GLY A C 1
ATOM 687 O O . GLY A 1 102 ? -26.748 -9.479 51.475 1.00 92.00 102 GLY A O 1
ATOM 688 N N . VAL A 1 103 ? -27.537 -8.370 49.689 1.00 93.19 103 VAL A N 1
ATOM 689 C CA . VAL A 1 103 ? -26.263 -7.707 49.340 1.00 93.19 103 VAL A CA 1
ATOM 690 C C . VAL A 1 103 ? -25.681 -6.885 50.491 1.00 93.19 103 VAL A C 1
ATOM 692 O O . VAL A 1 103 ? -24.473 -6.900 50.704 1.00 93.19 103 VAL A O 1
ATOM 695 N N . ALA A 1 104 ? -26.535 -6.240 51.294 1.00 92.19 104 ALA A N 1
ATOM 696 C CA . ALA A 1 104 ? -26.115 -5.491 52.483 1.00 92.19 104 ALA A CA 1
ATOM 697 C C . ALA A 1 104 ? -25.383 -6.353 53.533 1.00 92.19 104 ALA A C 1
ATOM 699 O O . ALA A 1 104 ? -24.680 -5.816 54.381 1.00 92.19 104 ALA A O 1
ATOM 700 N N . TYR A 1 105 ? -25.532 -7.679 53.460 1.00 89.81 105 TYR A N 1
ATOM 701 C CA . TYR A 1 105 ? -24.948 -8.652 54.384 1.00 89.81 105 TYR A CA 1
ATOM 702 C C . TYR A 1 105 ? -23.899 -9.548 53.702 1.00 89.81 105 TYR A C 1
ATOM 704 O O . TYR A 1 105 ? -23.637 -10.656 54.160 1.00 89.81 105 TYR A O 1
ATOM 712 N N . GLY A 1 106 ? -23.318 -9.097 52.582 1.00 88.75 106 GLY A N 1
ATOM 713 C CA . GLY A 1 106 ? -22.246 -9.804 51.868 1.00 88.75 106 GLY A CA 1
ATOM 714 C C . GLY A 1 106 ? -22.709 -10.938 50.945 1.00 88.75 106 GLY A C 1
ATOM 715 O O . GLY A 1 106 ? -21.878 -11.578 50.305 1.00 88.75 106 GLY A O 1
ATOM 716 N N . GLY A 1 107 ? -24.018 -11.184 50.847 1.00 93.12 107 GLY A N 1
ATOM 717 C CA . GLY A 1 107 ? -24.585 -12.113 49.872 1.00 93.12 107 GLY A CA 1
ATOM 718 C C . GLY A 1 107 ? -24.790 -11.484 48.492 1.00 93.12 107 GLY A C 1
ATOM 719 O O . GLY A 1 107 ? -24.465 -10.325 48.246 1.00 93.12 107 GLY A O 1
ATOM 720 N N . THR A 1 108 ? -25.367 -12.247 47.568 1.00 94.62 108 THR A N 1
ATOM 721 C CA . THR A 1 108 ? -25.655 -11.780 46.199 1.00 94.62 108 THR A CA 1
ATOM 722 C C . THR A 1 108 ? -27.113 -11.365 46.019 1.00 94.62 108 THR A C 1
ATOM 724 O O . THR A 1 108 ? -27.444 -10.712 45.034 1.00 94.62 108 THR A O 1
ATOM 727 N N . GLY A 1 109 ? -28.005 -11.741 46.945 1.00 93.75 109 GLY A N 1
ATOM 728 C CA . GLY A 1 109 ? -29.447 -11.522 46.806 1.00 93.75 109 GLY A CA 1
ATOM 729 C C . GLY A 1 109 ? -30.111 -12.307 45.663 1.00 93.75 109 GLY A C 1
ATOM 730 O O . GLY A 1 109 ? -31.294 -12.107 45.411 1.00 93.75 109 GLY A O 1
ATOM 731 N N . VAL A 1 110 ? -29.385 -13.202 44.984 1.00 94.50 110 VAL A N 1
ATOM 732 C CA . VAL A 1 110 ? -29.867 -13.979 43.832 1.00 94.50 110 VAL A CA 1
ATOM 733 C C . VAL A 1 110 ? -30.127 -15.432 44.239 1.00 94.50 110 VAL A C 1
ATOM 735 O O . VAL A 1 110 ? -29.271 -16.071 44.846 1.00 94.50 110 VAL A O 1
ATOM 738 N N . THR A 1 111 ? -31.298 -15.966 43.883 1.00 92.31 111 THR A N 1
ATOM 739 C CA . THR A 1 111 ? -31.708 -17.365 44.135 1.00 92.31 111 THR A CA 1
ATOM 740 C C . THR A 1 111 ? -31.589 -18.280 42.921 1.00 92.31 111 THR A C 1
ATOM 742 O O . THR A 1 111 ? -31.529 -19.498 43.074 1.00 92.31 111 THR A O 1
ATOM 745 N N . SER A 1 112 ? -31.598 -17.718 41.716 1.00 93.19 112 SER A N 1
ATOM 746 C CA . SER A 1 112 ? -31.617 -18.494 40.478 1.00 93.19 112 SER A CA 1
ATOM 747 C C . SER A 1 112 ? -30.242 -19.082 40.156 1.00 93.19 112 SER A C 1
ATOM 749 O O . SER A 1 112 ? -29.214 -18.447 40.383 1.00 93.19 112 SER A O 1
ATOM 751 N N . THR A 1 113 ? -30.212 -20.280 39.569 1.00 92.94 113 THR A N 1
ATOM 752 C CA . THR A 1 113 ? -28.975 -20.882 39.052 1.00 92.94 113 THR A CA 1
ATOM 753 C C . THR A 1 113 ? -28.507 -20.141 37.788 1.00 92.94 113 THR A C 1
ATOM 755 O O . THR A 1 113 ? -29.308 -19.976 36.865 1.00 92.94 113 THR A O 1
ATOM 758 N N . PRO A 1 114 ? -27.236 -19.704 37.696 1.00 95.69 114 PRO A N 1
ATOM 759 C CA . PRO A 1 114 ? -26.695 -19.115 36.471 1.00 95.69 114 PRO A CA 1
ATOM 760 C C . PRO A 1 114 ? -26.697 -20.112 35.306 1.00 95.69 114 PRO A C 1
ATOM 762 O O . PRO A 1 114 ? -26.242 -21.245 35.456 1.00 95.69 114 PRO A O 1
ATOM 765 N N . SER A 1 115 ? -27.161 -19.688 34.127 1.00 94.94 115 SER A N 1
ATOM 766 C CA . SER A 1 115 ? -26.878 -20.400 32.875 1.00 94.94 115 SER A CA 1
ATOM 767 C C . SER A 1 115 ? -25.426 -20.182 32.428 1.00 94.94 115 SER A C 1
ATOM 769 O O . SER A 1 115 ? -24.738 -19.285 32.918 1.00 94.94 115 SER A O 1
ATOM 771 N N . ASN A 1 116 ? -24.957 -20.987 31.470 1.00 95.00 116 ASN A N 1
ATOM 772 C CA . ASN A 1 116 ? -23.626 -20.842 30.874 1.00 95.00 116 ASN A CA 1
ATOM 773 C C . ASN A 1 116 ? -23.397 -19.410 30.361 1.00 95.00 116 ASN A C 1
ATOM 775 O O . ASN A 1 116 ? -24.195 -18.894 29.581 1.00 95.00 116 ASN A O 1
ATOM 779 N N . GLY A 1 117 ? -22.301 -18.791 30.802 1.00 94.62 117 GLY A N 1
ATOM 780 C CA . GLY A 1 117 ? -21.937 -17.413 30.466 1.00 94.62 117 GLY A CA 1
ATOM 781 C C . GLY A 1 117 ? -22.676 -16.317 31.242 1.00 94.62 117 GLY A C 1
ATOM 782 O O . GLY A 1 117 ? -22.439 -15.139 30.979 1.00 94.62 117 GLY A O 1
ATOM 783 N N . ASN A 1 118 ? -23.535 -16.660 32.208 1.00 96.06 118 ASN A N 1
ATOM 784 C CA . ASN A 1 118 ? -24.133 -15.656 33.084 1.00 96.06 118 ASN A CA 1
ATOM 785 C C . ASN A 1 118 ? -23.184 -15.275 34.224 1.00 96.06 118 ASN A C 1
ATOM 787 O O . ASN A 1 118 ? -22.542 -16.123 34.843 1.00 96.06 118 ASN A O 1
ATOM 791 N N . LEU A 1 119 ? -23.178 -13.987 34.545 1.00 95.31 119 LEU A N 1
ATOM 792 C CA . LEU A 1 119 ? -22.472 -13.377 35.665 1.00 95.31 119 LEU A CA 1
ATOM 793 C C . LEU A 1 119 ? -23.472 -12.670 36.584 1.00 95.31 119 LEU A C 1
ATOM 795 O O . LEU A 1 119 ? -24.608 -12.405 36.193 1.00 95.31 119 LEU A O 1
ATOM 799 N N . LEU A 1 120 ? -23.030 -12.311 37.789 1.00 96.38 120 LEU A N 1
ATOM 800 C CA . LEU A 1 120 ? -23.730 -11.331 38.620 1.00 96.38 120 LEU A CA 1
ATOM 801 C C . LEU A 1 120 ? -23.415 -9.929 38.096 1.00 96.38 120 LEU A C 1
ATOM 803 O O . LEU A 1 120 ? -22.282 -9.461 38.199 1.00 96.38 120 LEU A O 1
ATOM 807 N N . ILE A 1 121 ? -24.417 -9.262 37.535 1.00 95.50 121 ILE A N 1
ATOM 808 C CA . ILE A 1 121 ? -24.310 -7.908 36.994 1.00 95.50 121 ILE A CA 1
ATOM 809 C C . ILE A 1 121 ? -25.072 -6.962 37.919 1.00 95.50 121 ILE A C 1
ATOM 811 O O . ILE A 1 121 ? -26.252 -7.172 38.209 1.00 95.50 121 ILE A O 1
ATOM 815 N N . GLY A 1 122 ? -24.385 -5.928 38.405 1.00 95.38 122 GLY A N 1
ATOM 816 C CA . GLY A 1 122 ? -24.991 -4.901 39.245 1.00 95.38 122 GLY A CA 1
ATOM 817 C C . GLY A 1 122 ? -26.063 -4.124 38.481 1.00 95.38 122 GLY A C 1
ATOM 818 O O . GLY A 1 122 ? -25.820 -3.669 37.366 1.00 95.38 122 GLY A O 1
ATOM 819 N N . ASN A 1 123 ? -27.242 -3.958 39.079 1.00 93.31 123 ASN A N 1
ATOM 820 C CA . ASN A 1 123 ? -28.389 -3.285 38.449 1.00 93.31 123 ASN A CA 1
ATOM 821 C C . ASN A 1 123 ? -28.889 -2.056 39.232 1.00 93.31 123 ASN A C 1
ATOM 823 O O . ASN A 1 123 ? -30.006 -1.595 39.020 1.00 93.31 123 ASN A O 1
ATOM 827 N N . GLY A 1 124 ? -28.089 -1.549 40.175 1.00 93.19 124 GLY A N 1
ATOM 828 C CA . GLY A 1 124 ? -28.445 -0.406 41.025 1.00 93.19 124 GLY A CA 1
ATOM 829 C C . GLY A 1 124 ? -29.336 -0.737 42.230 1.00 93.19 124 GLY A C 1
ATOM 830 O O . GLY A 1 124 ? -29.481 0.102 43.111 1.00 93.19 124 GLY A O 1
ATOM 831 N N . SER A 1 125 ? -29.897 -1.948 42.325 1.00 91.00 125 SER A N 1
ATOM 832 C CA . SER A 1 125 ? -30.644 -2.434 43.506 1.00 91.00 125 SER A CA 1
ATOM 833 C C . SER A 1 125 ? -30.080 -3.739 44.088 1.00 91.00 125 SER A C 1
ATOM 835 O O . SER A 1 125 ? -30.610 -4.274 45.058 1.00 91.00 125 SER A O 1
ATOM 837 N N . GLY A 1 126 ? -28.998 -4.253 43.504 1.00 93.88 126 GLY A N 1
ATOM 838 C CA . GLY A 1 126 ? -28.346 -5.503 43.870 1.00 93.88 126 GLY A CA 1
ATOM 839 C C . GLY A 1 126 ? -27.674 -6.108 42.644 1.00 93.88 126 GLY A C 1
ATOM 840 O O . GLY A 1 126 ? -27.092 -5.382 41.832 1.00 93.88 126 GLY A O 1
ATOM 841 N N . TYR A 1 127 ? -27.797 -7.426 42.496 1.00 96.88 127 TYR A N 1
ATOM 842 C CA . TYR A 1 127 ? -27.306 -8.162 41.336 1.00 96.88 127 TYR A CA 1
ATOM 843 C C . TYR A 1 127 ? -28.454 -8.833 40.582 1.00 96.88 127 TYR A C 1
ATOM 845 O O . TYR A 1 127 ? -29.409 -9.325 41.182 1.00 96.88 127 TYR A O 1
ATOM 853 N N . ALA A 1 128 ? -28.327 -8.900 39.262 1.00 95.19 128 ALA A N 1
ATOM 854 C CA . ALA A 1 128 ? -29.105 -9.785 38.408 1.00 95.19 128 ALA A CA 1
ATOM 855 C C . ALA A 1 128 ? -28.159 -10.727 37.662 1.00 95.19 128 ALA A C 1
ATOM 857 O O . ALA A 1 128 ? -27.006 -10.384 37.404 1.00 95.19 128 ALA A O 1
ATOM 858 N N . LEU A 1 129 ? -28.646 -11.912 37.301 1.00 96.50 129 LEU A N 1
ATOM 859 C CA . LEU A 1 129 ? -27.899 -12.793 36.411 1.00 96.50 129 LEU A CA 1
ATOM 860 C C . LEU A 1 129 ? -28.060 -12.320 34.975 1.00 96.50 129 LEU A C 1
ATOM 862 O O . LEU A 1 129 ? -29.183 -12.191 34.491 1.00 96.50 129 LEU A O 1
ATOM 866 N N . GLY A 1 130 ? -26.945 -12.109 34.288 1.00 94.75 130 GLY A N 1
ATOM 867 C CA . GLY A 1 130 ? -26.954 -11.746 32.877 1.00 94.75 130 GLY A CA 1
ATOM 868 C C . GLY A 1 130 ? -25.661 -12.141 32.184 1.00 94.75 130 GLY A C 1
ATOM 869 O O . GLY A 1 130 ? -24.622 -12.282 32.826 1.00 94.75 130 GLY A O 1
ATOM 870 N N . GLY A 1 131 ? -25.735 -12.340 30.872 1.00 92.88 131 GLY A N 1
ATOM 871 C CA . GLY A 1 131 ? -24.548 -12.457 30.030 1.00 92.88 131 GLY A CA 1
ATOM 872 C C . GLY A 1 131 ? -24.000 -11.083 29.647 1.00 92.88 131 GLY A C 1
ATOM 873 O O . GLY A 1 131 ? -24.687 -10.067 29.766 1.00 92.88 131 GLY A O 1
ATOM 874 N N . LEU A 1 132 ? -22.768 -11.054 29.141 1.00 93.31 132 LEU A N 1
ATOM 875 C CA . LEU A 1 132 ? -22.246 -9.871 28.457 1.00 93.31 132 LEU A CA 1
ATOM 876 C C . LEU A 1 132 ? -22.880 -9.763 27.065 1.00 93.31 132 LEU A C 1
ATOM 878 O O . LEU A 1 132 ? -22.904 -10.733 26.308 1.00 93.31 132 LEU A O 1
ATOM 882 N N . THR A 1 133 ? -23.365 -8.577 26.711 1.00 90.31 133 THR A N 1
ATOM 883 C CA . THR A 1 133 ? -23.905 -8.307 25.373 1.00 90.31 133 THR A CA 1
ATOM 884 C C . THR A 1 133 ? -22.782 -7.858 24.445 1.00 90.31 133 THR A C 1
ATOM 886 O O . THR A 1 133 ? -22.018 -6.952 24.777 1.00 90.31 133 THR A O 1
ATOM 889 N N . ALA A 1 134 ? -22.686 -8.478 23.269 1.00 93.25 134 ALA A N 1
ATOM 890 C CA . ALA A 1 134 ? -21.735 -8.080 22.239 1.00 93.25 134 ALA A CA 1
ATOM 891 C C . ALA A 1 134 ? -22.032 -6.659 21.725 1.00 93.25 134 ALA A C 1
ATOM 893 O O . ALA A 1 134 ? -23.166 -6.342 21.366 1.00 93.25 134 ALA A O 1
ATOM 894 N N . GLY A 1 135 ? -21.002 -5.812 21.689 1.00 90.25 135 GLY A N 1
ATOM 895 C CA . GLY A 1 135 ? -21.038 -4.500 21.042 1.00 90.25 135 GLY A CA 1
ATOM 896 C C . GLY A 1 135 ? -20.479 -4.547 19.618 1.00 90.25 135 GLY A C 1
ATOM 897 O O . GLY A 1 135 ? -19.975 -5.573 19.162 1.00 90.25 135 GLY A O 1
ATOM 898 N N . ALA A 1 136 ? -20.516 -3.418 18.907 1.00 87.75 136 ALA A N 1
ATOM 899 C CA . ALA A 1 136 ? -19.883 -3.318 17.593 1.00 87.75 136 ALA A CA 1
ATOM 900 C C . ALA A 1 136 ? -18.379 -3.648 17.683 1.00 87.75 136 ALA A C 1
ATOM 902 O O . ALA A 1 136 ? -17.667 -3.110 18.528 1.00 87.75 136 ALA A O 1
ATOM 903 N N . GLY A 1 137 ? -17.900 -4.546 16.818 1.00 89.69 137 GLY A N 1
ATOM 904 C CA . GLY A 1 137 ? -16.496 -4.971 16.787 1.00 89.69 137 GLY A CA 1
ATOM 905 C C . GLY A 1 137 ? -16.095 -5.989 17.860 1.00 89.69 137 GLY A C 1
ATOM 906 O O . GLY A 1 137 ? -14.968 -6.471 17.820 1.00 89.69 137 GLY A O 1
ATOM 907 N N . ILE A 1 138 ? -16.991 -6.373 18.773 1.00 94.00 138 ILE A N 1
ATOM 908 C CA . ILE A 1 138 ? -16.724 -7.376 19.811 1.00 94.00 138 ILE A CA 1
ATOM 909 C C . ILE A 1 138 ? -17.669 -8.556 19.625 1.00 94.00 138 ILE A C 1
ATOM 911 O O . ILE A 1 138 ? -18.874 -8.381 19.492 1.00 94.00 138 ILE A O 1
ATOM 915 N N . THR A 1 139 ? -17.134 -9.772 19.648 1.00 94.00 139 THR A N 1
ATOM 916 C CA . THR A 1 139 ? -17.936 -11.001 19.700 1.00 94.00 139 THR A CA 1
ATOM 917 C C . THR A 1 139 ? -17.850 -11.583 21.106 1.00 94.00 139 THR A C 1
ATOM 919 O O . THR A 1 139 ? -16.757 -11.704 21.660 1.00 94.00 139 THR A O 1
ATOM 922 N N . ILE A 1 140 ? -18.997 -11.957 21.675 1.00 96.06 140 ILE A N 1
ATOM 923 C CA . ILE A 1 140 ? -19.093 -12.660 22.958 1.00 96.06 140 ILE A CA 1
ATOM 924 C C . ILE A 1 140 ? -19.588 -14.079 22.686 1.00 96.06 140 ILE A C 1
ATOM 926 O O . ILE A 1 140 ? -20.649 -14.255 22.091 1.00 96.06 140 ILE A O 1
ATOM 930 N N . THR A 1 141 ? -18.829 -15.084 23.122 1.00 95.31 141 THR A N 1
ATOM 931 C CA . THR A 1 141 ? -19.225 -16.499 23.047 1.00 95.31 141 THR A CA 1
ATOM 932 C C . THR A 1 141 ? -19.319 -17.075 24.454 1.00 95.31 141 THR A C 1
ATOM 934 O O . THR A 1 141 ? -18.328 -17.117 25.181 1.00 95.31 141 THR A O 1
ATOM 937 N N . ASN A 1 142 ? -20.516 -17.518 24.837 1.00 94.75 142 ASN A N 1
ATOM 938 C CA . ASN A 1 142 ? -20.780 -18.101 26.150 1.00 94.75 142 ASN A CA 1
ATOM 939 C C . ASN A 1 142 ? -20.548 -19.616 26.117 1.00 94.75 142 ASN A C 1
ATOM 941 O O . ASN A 1 142 ? -21.141 -20.319 25.298 1.00 94.75 142 ASN A O 1
ATOM 945 N N . GLY A 1 143 ? -19.710 -20.114 27.024 1.00 94.38 143 GLY A N 1
ATOM 946 C CA . GLY A 1 143 ? -19.435 -21.535 27.221 1.00 94.38 143 GLY A CA 1
ATOM 947 C C . GLY A 1 143 ? -19.766 -21.982 28.644 1.00 94.38 143 GLY A C 1
ATOM 948 O O . GLY A 1 143 ? -20.022 -21.172 29.538 1.00 94.38 143 GLY A O 1
ATOM 949 N N . ALA A 1 144 ? -19.760 -23.294 28.886 1.00 95.06 144 ALA A N 1
ATOM 950 C CA . ALA A 1 144 ? -19.850 -23.809 30.249 1.00 95.06 144 ALA A CA 1
ATOM 951 C C . ALA A 1 144 ? -18.643 -23.313 31.063 1.00 95.06 144 ALA A C 1
ATOM 953 O O . ALA A 1 144 ? -17.497 -23.520 30.666 1.00 95.06 144 ALA A O 1
ATOM 954 N N . GLY A 1 145 ? -18.904 -22.595 32.160 1.00 94.19 145 GLY A N 1
ATOM 955 C CA . GLY A 1 145 ? -17.868 -22.019 33.027 1.00 94.19 145 GLY A CA 1
ATOM 956 C C . GLY A 1 145 ? -16.950 -20.973 32.374 1.00 94.19 145 GLY A C 1
ATOM 957 O O . GLY A 1 145 ? -15.916 -20.652 32.953 1.00 94.19 145 GLY A O 1
ATOM 958 N N . SER A 1 146 ? -17.277 -20.453 31.184 1.00 95.00 146 SER A N 1
ATOM 959 C CA . SER A 1 146 ? -16.407 -19.528 30.445 1.00 95.00 146 SER A CA 1
ATOM 960 C C . SER A 1 146 ? -17.186 -18.506 29.616 1.00 95.00 146 SER A C 1
ATOM 962 O O . SER A 1 146 ? -18.306 -18.749 29.168 1.00 95.00 146 SER A O 1
ATOM 964 N N . ILE A 1 147 ? -16.560 -17.352 29.394 1.00 97.19 147 ILE A N 1
ATOM 965 C CA . ILE A 1 147 ? -17.006 -16.335 28.442 1.00 97.19 147 ILE A CA 1
ATOM 966 C C . ILE A 1 147 ? -15.787 -15.963 27.607 1.00 97.19 147 ILE A C 1
ATOM 968 O O . ILE A 1 147 ? -14.799 -15.455 28.138 1.00 97.19 147 ILE A O 1
ATOM 972 N N . THR A 1 148 ? -15.839 -16.226 26.306 1.00 96.25 148 THR A N 1
ATOM 973 C CA . THR A 1 148 ? -14.799 -15.788 25.375 1.00 96.25 148 THR A CA 1
ATOM 974 C C . THR A 1 148 ? -15.184 -14.436 24.801 1.00 96.25 148 THR A C 1
ATOM 976 O O . THR A 1 148 ? -16.260 -14.279 24.222 1.00 96.25 148 THR A O 1
ATOM 979 N N . VAL A 1 149 ? -14.278 -13.471 24.936 1.00 96.00 149 VAL A N 1
ATOM 980 C CA . VAL A 1 149 ? -14.396 -12.139 24.344 1.00 96.00 149 VAL A CA 1
ATOM 981 C C . VAL A 1 149 ? -13.371 -12.036 23.225 1.00 96.00 149 VAL A C 1
ATOM 983 O O . VAL A 1 149 ? -12.171 -12.134 23.477 1.00 96.00 149 VAL A O 1
ATOM 986 N N . ALA A 1 150 ? -13.839 -11.856 21.994 1.00 93.75 150 ALA A N 1
ATOM 987 C CA . ALA A 1 150 ? -12.981 -11.699 20.827 1.00 93.75 150 ALA A CA 1
ATOM 988 C C . ALA A 1 150 ? -13.177 -10.318 20.200 1.00 93.75 150 ALA A C 1
ATOM 990 O O . ALA A 1 150 ? -14.306 -9.844 20.047 1.00 93.75 150 ALA A O 1
ATOM 991 N N . ASN A 1 151 ? -12.073 -9.689 19.801 1.00 90.06 151 ASN A N 1
ATOM 992 C CA . ASN A 1 151 ? -12.121 -8.523 18.935 1.00 90.06 151 ASN A CA 1
ATOM 993 C C . ASN A 1 151 ? -12.315 -9.005 17.490 1.00 90.06 151 ASN A C 1
ATOM 995 O O . ASN A 1 151 ? -11.489 -9.754 16.976 1.00 90.06 151 ASN A O 1
ATOM 999 N N . ASN A 1 152 ? -13.411 -8.591 16.857 1.00 82.31 152 ASN A N 1
ATOM 1000 C CA . ASN A 1 152 ? -13.680 -8.820 15.436 1.00 82.31 152 ASN A CA 1
ATOM 1001 C C . ASN A 1 152 ? -13.618 -7.511 14.624 1.00 82.31 152 ASN A C 1
ATOM 1003 O O . ASN A 1 152 ? -14.029 -7.456 13.462 1.00 82.31 152 ASN A O 1
ATOM 1007 N N . PHE A 1 153 ? -13.125 -6.432 15.233 1.00 76.94 153 PHE A N 1
ATOM 1008 C CA . PHE A 1 153 ? -12.841 -5.178 14.559 1.00 76.94 153 PHE A CA 1
ATOM 1009 C C . PHE A 1 153 ? -11.551 -5.322 13.747 1.00 76.94 153 PHE A C 1
ATOM 1011 O O . PHE A 1 153 ? -10.446 -5.133 14.246 1.00 76.94 153 PHE A O 1
ATOM 1018 N N . ASN A 1 154 ? -11.703 -5.640 12.464 1.00 67.62 154 ASN A N 1
ATOM 1019 C CA . ASN A 1 154 ? -10.595 -5.802 11.517 1.00 67.62 154 ASN A CA 1
ATOM 1020 C C . ASN A 1 154 ? -10.062 -4.451 10.979 1.00 67.62 154 ASN A C 1
ATOM 1022 O O . ASN A 1 154 ? -9.329 -4.414 9.996 1.00 67.62 154 ASN A O 1
ATOM 1026 N N . GLY A 1 155 ? -10.421 -3.334 11.625 1.00 68.69 155 GLY A N 1
ATOM 1027 C CA . GLY A 1 155 ? -10.231 -1.985 11.097 1.00 68.69 155 GLY A CA 1
ATOM 1028 C C . GLY A 1 155 ? -11.254 -1.656 10.006 1.00 68.69 155 GLY A C 1
ATOM 1029 O O . GLY A 1 155 ? -11.576 -2.479 9.155 1.00 68.69 155 GLY A O 1
ATOM 1030 N N . THR A 1 156 ? -11.796 -0.441 10.019 1.00 69.38 156 THR A N 1
ATOM 1031 C CA . THR A 1 156 ? -12.606 0.062 8.905 1.00 69.38 156 THR A CA 1
ATOM 1032 C C . THR A 1 156 ? -11.689 0.775 7.925 1.00 69.38 156 THR A C 1
ATOM 1034 O O . THR A 1 156 ? -11.367 1.948 8.119 1.00 69.38 156 THR A O 1
ATOM 1037 N N . VAL A 1 157 ? -11.289 0.101 6.849 1.00 68.62 157 VAL A N 1
ATOM 1038 C CA . VAL A 1 157 ? -10.973 0.840 5.627 1.00 68.62 157 VAL A CA 1
ATOM 1039 C C . VAL A 1 157 ? -12.314 1.345 5.105 1.00 68.62 157 VAL A C 1
ATOM 1041 O O . VAL A 1 157 ? -13.090 0.587 4.534 1.00 68.62 157 VAL A O 1
ATOM 1044 N N . THR A 1 158 ? -12.650 2.603 5.387 1.00 71.81 158 THR A N 1
ATOM 1045 C CA . THR A 1 158 ? -13.933 3.175 4.948 1.00 71.81 158 THR A CA 1
ATOM 1046 C C . THR A 1 158 ? -13.947 3.423 3.445 1.00 71.81 158 THR A C 1
ATOM 1048 O O . THR A 1 158 ? -15.009 3.393 2.833 1.00 71.81 158 THR A O 1
ATOM 1051 N N . SER A 1 159 ? -12.770 3.661 2.862 1.00 80.44 159 SER A N 1
ATOM 1052 C CA . SER A 1 159 ? -12.548 3.824 1.432 1.00 80.44 159 SER A CA 1
ATOM 1053 C C . SER A 1 159 ? -11.046 3.946 1.166 1.00 80.44 159 SER A C 1
ATOM 1055 O O . SER A 1 159 ? -10.433 4.929 1.582 1.00 80.44 159 SER A O 1
ATOM 1057 N N . VAL A 1 160 ? -10.448 2.992 0.451 1.00 83.44 160 VAL A N 1
ATOM 1058 C CA . VAL A 1 160 ? -9.172 3.226 -0.248 1.00 83.44 160 VAL A CA 1
ATOM 1059 C C . VAL A 1 160 ? -9.493 3.457 -1.709 1.00 83.44 160 VAL A C 1
ATOM 1061 O O . VAL A 1 160 ? -9.888 2.524 -2.408 1.00 83.44 160 VAL A O 1
ATOM 1064 N N . ASP A 1 161 ? -9.326 4.701 -2.140 1.00 88.12 161 ASP A N 1
ATOM 1065 C CA . ASP A 1 161 ? -9.380 5.090 -3.541 1.00 88.12 161 ASP A CA 1
ATOM 1066 C C . ASP A 1 161 ? -8.001 5.582 -3.991 1.00 88.12 161 ASP A C 1
ATOM 1068 O O . ASP A 1 161 ? -7.232 6.131 -3.194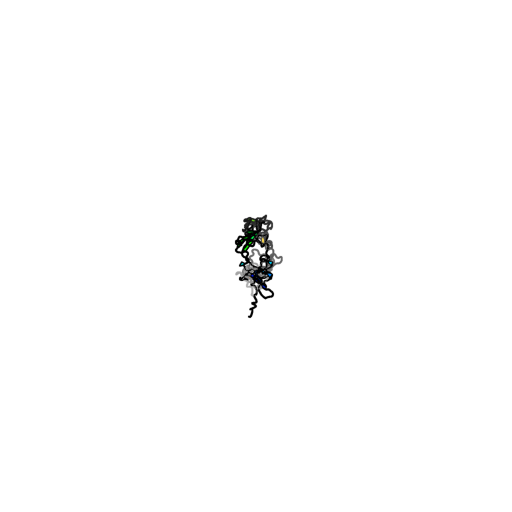 1.00 88.12 161 ASP A O 1
ATOM 1072 N N . VAL A 1 162 ? -7.677 5.359 -5.261 1.00 91.31 162 VAL A N 1
ATOM 1073 C CA . VAL A 1 162 ? -6.399 5.756 -5.856 1.00 91.31 162 VAL A CA 1
ATOM 1074 C C . VAL A 1 162 ? -6.685 6.732 -6.979 1.00 91.31 162 VAL A C 1
ATOM 1076 O O . VAL A 1 162 ? -7.233 6.379 -8.019 1.00 91.31 162 VAL A O 1
ATOM 1079 N N . SER A 1 163 ? -6.258 7.975 -6.786 1.00 91.19 163 SER A N 1
ATOM 1080 C CA . SER A 1 163 ? -6.286 8.965 -7.853 1.00 91.19 163 SER A CA 1
ATOM 1081 C C . SER A 1 163 ? -5.033 8.837 -8.704 1.00 91.19 163 SER A C 1
ATOM 1083 O O . SER A 1 163 ? -3.913 8.929 -8.202 1.00 91.19 163 SER A O 1
ATOM 1085 N N . GLY A 1 164 ? -5.219 8.692 -10.014 1.00 93.81 164 GLY A N 1
ATOM 1086 C CA . GLY A 1 164 ? -4.113 8.776 -10.962 1.00 93.81 164 GLY A CA 1
ATOM 1087 C C . GLY A 1 164 ? -3.578 10.190 -11.162 1.00 93.81 164 GLY A C 1
ATOM 1088 O O . GLY A 1 164 ? -2.539 10.350 -11.802 1.00 93.81 164 GLY A O 1
ATOM 1089 N N . GLY A 1 165 ? -4.237 11.221 -10.623 1.00 95.38 165 GLY A N 1
ATOM 1090 C CA . GLY A 1 165 ? -3.808 12.611 -10.770 1.00 95.38 165 GLY A CA 1
ATOM 1091 C C . GLY A 1 165 ? -3.508 12.970 -12.229 1.00 95.38 165 GLY A C 1
ATOM 1092 O O . GLY A 1 165 ? -4.324 12.752 -13.121 1.00 95.38 165 GLY A O 1
ATOM 1093 N N . THR A 1 166 ? -2.306 13.488 -12.484 1.00 93.44 166 THR A N 1
ATOM 1094 C CA . THR A 1 166 ? -1.832 13.863 -13.828 1.00 93.44 166 THR A CA 1
ATOM 1095 C C . THR A 1 166 ? -1.034 12.758 -14.531 1.00 93.44 166 THR A C 1
ATOM 1097 O O . THR A 1 166 ? -0.485 12.990 -15.613 1.00 93.44 166 THR A O 1
ATOM 1100 N N . THR A 1 167 ? -0.958 11.551 -13.954 1.00 95.31 167 THR A N 1
ATOM 1101 C CA . THR A 1 167 ? -0.139 10.444 -14.483 1.00 95.31 167 THR A CA 1
ATOM 1102 C C . THR A 1 167 ? -0.660 9.863 -15.791 1.00 95.31 167 THR A C 1
ATOM 1104 O O . THR A 1 167 ? 0.108 9.219 -16.492 1.00 95.31 167 THR A O 1
ATOM 1107 N N . GLY A 1 168 ? -1.921 10.100 -16.157 1.00 94.06 168 GLY A N 1
ATOM 1108 C CA . GLY A 1 168 ? -2.544 9.476 -17.334 1.00 94.06 168 GLY A CA 1
ATOM 1109 C C . GLY A 1 168 ? -3.025 8.043 -17.085 1.00 94.06 168 GLY A C 1
ATOM 1110 O O . GLY A 1 168 ? -3.658 7.446 -17.956 1.00 94.06 168 GLY A O 1
ATOM 1111 N N . LEU A 1 169 ? -2.783 7.508 -15.884 1.00 95.69 169 LEU A N 1
ATOM 1112 C CA . LEU A 1 169 ? -3.375 6.259 -15.432 1.00 95.69 169 LEU A CA 1
ATOM 1113 C C . LEU A 1 169 ? -4.755 6.517 -14.827 1.00 95.69 169 LEU A C 1
ATOM 1115 O O . LEU A 1 169 ? -4.943 7.445 -14.040 1.00 95.69 169 LEU A O 1
ATOM 1119 N N . SER A 1 170 ? -5.713 5.668 -15.178 1.00 93.94 170 SER A N 1
ATOM 1120 C CA . SER A 1 170 ? -7.029 5.607 -14.548 1.00 93.94 170 SER A CA 1
ATOM 1121 C C . SER A 1 170 ? -7.098 4.368 -13.671 1.00 93.94 170 SER A C 1
ATOM 1123 O O . SER A 1 170 ? -6.726 3.279 -14.112 1.00 93.94 170 SER A O 1
ATOM 1125 N N . PHE A 1 171 ? -7.615 4.521 -12.461 1.00 95.19 171 PHE A N 1
ATOM 1126 C CA . PHE A 1 171 ? -7.809 3.414 -11.537 1.00 95.19 171 PHE A CA 1
ATOM 1127 C C . PHE A 1 171 ? -9.302 3.112 -11.403 1.00 95.19 171 PHE A C 1
ATOM 1129 O O . PHE A 1 171 ? -10.135 4.015 -11.432 1.00 95.19 171 PHE A O 1
ATOM 1136 N N . SER A 1 172 ? -9.640 1.829 -11.307 1.00 92.75 172 SER A N 1
ATOM 1137 C CA . SER A 1 172 ? -11.008 1.340 -11.104 1.00 92.75 172 SER A CA 1
ATOM 1138 C C . SER A 1 172 ? -11.012 0.184 -10.103 1.00 92.75 172 SER A C 1
ATOM 1140 O O . SER A 1 172 ? -9.957 -0.358 -9.772 1.00 92.75 172 SER A O 1
ATOM 1142 N N . GLY A 1 173 ? -12.186 -0.174 -9.580 1.00 89.62 173 GLY A N 1
ATOM 1143 C CA . GLY A 1 173 ? -12.317 -1.172 -8.509 1.00 89.62 173 GLY A CA 1
ATOM 1144 C C . GLY A 1 173 ? -12.154 -0.601 -7.093 1.00 89.62 173 GLY A C 1
ATOM 1145 O O . GLY A 1 173 ? -12.352 -1.327 -6.124 1.00 89.62 173 GLY A O 1
ATOM 1146 N N . GLY A 1 174 ? -11.839 0.693 -6.971 1.00 89.19 174 GLY A N 1
ATOM 1147 C CA . GLY A 1 174 ? -11.990 1.466 -5.740 1.00 89.19 174 GLY A CA 1
ATOM 1148 C C . GLY A 1 174 ? -13.370 2.149 -5.640 1.00 89.19 174 GLY A C 1
ATOM 1149 O O . GLY A 1 174 ? -14.071 2.257 -6.649 1.00 89.19 174 GLY A O 1
ATOM 1150 N N . PRO A 1 175 ? -13.759 2.628 -4.447 1.00 89.38 175 PRO A N 1
ATOM 1151 C CA . PRO A 1 175 ? -13.046 2.441 -3.192 1.00 89.38 175 PRO A CA 1
ATOM 1152 C C . PRO A 1 175 ? -13.216 1.026 -2.621 1.00 89.38 175 PRO A C 1
ATOM 1154 O O . PRO A 1 175 ? -14.320 0.486 -2.586 1.00 89.38 175 PRO A O 1
ATOM 1157 N N . ILE A 1 176 ? -12.128 0.424 -2.136 1.00 85.38 176 ILE A N 1
ATOM 1158 C CA . ILE A 1 176 ? -12.186 -0.895 -1.483 1.00 85.38 176 ILE A CA 1
ATOM 1159 C C . ILE A 1 176 ? -12.515 -0.705 0.000 1.00 85.38 176 ILE A C 1
ATOM 1161 O O . ILE A 1 176 ? -11.824 0.047 0.687 1.00 85.38 176 ILE A O 1
ATOM 1165 N N . THR A 1 177 ? -13.540 -1.407 0.494 1.00 83.12 177 THR A N 1
ATOM 1166 C CA . THR A 1 177 ? -14.029 -1.314 1.887 1.00 83.12 177 THR A CA 1
ATOM 1167 C C . THR A 1 177 ? -13.900 -2.612 2.692 1.00 83.12 177 THR A C 1
ATOM 1169 O O . THR A 1 177 ? -14.188 -2.645 3.886 1.00 83.12 177 THR A O 1
ATOM 1172 N N . THR A 1 178 ? -13.484 -3.715 2.064 1.00 79.75 178 THR A N 1
ATOM 1173 C CA . THR A 1 178 ? -13.243 -4.998 2.754 1.00 79.75 178 THR A CA 1
ATOM 1174 C C . THR A 1 178 ? -12.103 -5.766 2.094 1.00 79.75 178 THR A C 1
ATOM 1176 O O . THR A 1 178 ? -11.017 -5.859 2.651 1.00 79.75 178 THR A O 1
ATOM 1179 N N . SER A 1 179 ? -12.320 -6.288 0.888 1.00 79.06 179 SER A N 1
ATOM 1180 C CA . SER A 1 179 ? -11.282 -6.911 0.066 1.00 79.06 179 SER A CA 1
ATOM 1181 C C . SER A 1 179 ? -11.617 -6.679 -1.401 1.00 79.06 179 SER A C 1
ATOM 1183 O O . SER A 1 179 ? -12.786 -6.563 -1.765 1.00 79.06 179 SER A O 1
ATOM 1185 N N . GLY A 1 180 ? -10.596 -6.542 -2.232 1.00 86.00 180 GLY A N 1
ATOM 1186 C CA . GLY A 1 180 ? -10.751 -6.215 -3.640 1.00 86.00 180 GLY A CA 1
ATOM 1187 C C . GLY A 1 180 ? -9.400 -5.894 -4.258 1.00 86.00 180 GLY A C 1
ATOM 1188 O O . GLY A 1 180 ? -8.390 -5.806 -3.559 1.00 86.00 180 GLY A O 1
ATOM 1189 N N . THR A 1 181 ? -9.383 -5.713 -5.570 1.00 89.50 181 THR A N 1
ATOM 1190 C CA . THR A 1 181 ? -8.195 -5.301 -6.322 1.00 89.50 181 THR A CA 1
ATOM 1191 C C . THR A 1 181 ? -8.469 -3.971 -7.002 1.00 89.50 181 THR A C 1
ATOM 1193 O O . THR A 1 181 ? -9.531 -3.802 -7.597 1.00 89.50 181 THR A O 1
ATOM 1196 N N . ILE A 1 182 ? -7.501 -3.058 -6.970 1.00 93.88 182 ILE A N 1
ATOM 1197 C CA . ILE A 1 182 ? -7.535 -1.855 -7.803 1.00 93.88 182 ILE A CA 1
ATOM 1198 C C . ILE A 1 182 ? -6.907 -2.202 -9.147 1.00 93.88 182 ILE A C 1
ATOM 1200 O O . ILE A 1 182 ? -5.770 -2.673 -9.210 1.00 93.88 182 ILE A O 1
ATOM 1204 N N . THR A 1 183 ? -7.640 -1.959 -10.226 1.00 93.38 183 THR A N 1
ATOM 1205 C CA . THR A 1 183 ? -7.142 -2.132 -11.589 1.00 93.38 183 THR A CA 1
ATOM 1206 C C . THR A 1 183 ? -6.628 -0.800 -12.110 1.00 93.38 183 THR A C 1
ATOM 1208 O O . THR A 1 183 ? -7.385 0.166 -12.193 1.00 93.38 183 THR A O 1
ATOM 1211 N N . ALA A 1 184 ? -5.352 -0.762 -12.490 1.00 95.50 184 ALA A N 1
ATOM 1212 C CA . ALA A 1 184 ? -4.752 0.353 -13.209 1.00 95.50 184 ALA A CA 1
ATOM 1213 C C . ALA A 1 184 ? -4.896 0.140 -14.722 1.00 95.50 184 ALA A C 1
ATOM 1215 O O . ALA A 1 184 ? -4.599 -0.940 -15.233 1.00 95.50 184 ALA A O 1
ATOM 1216 N N . ALA A 1 185 ? -5.324 1.175 -15.432 1.00 94.69 185 ALA A N 1
ATOM 1217 C CA . ALA A 1 185 ? -5.408 1.213 -16.886 1.00 94.69 185 ALA A CA 1
ATOM 1218 C C . ALA A 1 185 ? -4.858 2.545 -17.416 1.00 94.69 185 ALA A C 1
ATOM 1220 O O . ALA A 1 185 ? -4.576 3.462 -16.645 1.00 94.69 185 ALA A O 1
ATOM 1221 N N . GLY A 1 186 ? -4.727 2.660 -18.737 1.00 94.94 186 GLY A N 1
ATOM 1222 C CA . GLY A 1 186 ? -4.221 3.862 -19.402 1.00 94.94 186 GLY A CA 1
ATOM 1223 C C . GLY A 1 186 ? -2.731 3.791 -19.735 1.00 94.94 186 GLY A C 1
ATOM 1224 O O . GLY A 1 186 ? -2.109 2.732 -19.683 1.00 94.94 186 GLY A O 1
ATOM 1225 N N . THR A 1 187 ? -2.170 4.929 -20.136 1.00 94.06 187 THR A N 1
ATOM 1226 C CA . THR A 1 187 ? -0.749 5.079 -20.485 1.00 94.06 187 THR A CA 1
ATOM 1227 C C . THR A 1 187 ? -0.124 6.091 -19.546 1.00 94.06 187 THR A C 1
ATOM 1229 O O . THR A 1 187 ? -0.694 7.155 -19.319 1.00 94.06 187 THR A O 1
ATOM 1232 N N . LEU A 1 188 ? 1.058 5.779 -19.015 1.00 94.06 188 LEU A N 1
ATOM 1233 C CA . LEU A 1 188 ? 1.789 6.729 -18.188 1.00 94.06 188 LEU A CA 1
ATOM 1234 C C . LEU A 1 188 ? 2.257 7.912 -19.050 1.00 94.06 188 LEU A C 1
ATOM 1236 O O . LEU A 1 188 ? 2.957 7.742 -20.053 1.00 94.06 188 LEU A O 1
ATOM 1240 N N . ASN A 1 189 ? 1.871 9.115 -18.644 1.00 92.69 189 ASN A N 1
ATOM 1241 C CA . ASN A 1 189 ? 2.240 10.364 -19.292 1.00 92.69 189 ASN A CA 1
ATOM 1242 C C . ASN A 1 189 ? 3.748 10.619 -19.182 1.00 92.69 189 ASN A C 1
ATOM 1244 O O . ASN A 1 189 ? 4.375 10.314 -18.166 1.00 92.69 189 ASN A O 1
ATOM 1248 N N . VAL A 1 190 ? 4.315 11.285 -20.191 1.00 91.56 190 VAL A N 1
ATOM 1249 C CA . VAL A 1 190 ? 5.753 11.612 -20.239 1.00 91.56 190 VAL A CA 1
ATOM 1250 C C . VAL A 1 190 ? 6.207 12.476 -19.074 1.00 91.56 190 VAL A C 1
ATOM 1252 O O . VAL A 1 190 ? 7.256 12.216 -18.493 1.00 91.56 190 VAL A O 1
ATOM 1255 N N . ALA A 1 191 ? 5.384 13.446 -18.666 1.00 91.81 191 ALA A N 1
ATOM 1256 C CA . ALA A 1 191 ? 5.666 14.296 -17.508 1.00 91.81 191 ALA A CA 1
ATOM 1257 C C . ALA A 1 191 ? 5.857 13.500 -16.202 1.00 91.81 191 ALA A C 1
ATOM 1259 O O . ALA A 1 191 ? 6.452 14.006 -15.258 1.00 91.81 191 ALA A O 1
ATOM 1260 N N . ASN A 1 192 ? 5.374 12.254 -16.162 1.00 92.38 192 ASN A N 1
ATOM 1261 C CA . ASN A 1 192 ? 5.488 11.344 -15.027 1.00 92.38 192 ASN A CA 1
ATOM 1262 C C . ASN A 1 192 ? 6.396 10.139 -15.344 1.00 92.38 192 ASN A C 1
ATOM 1264 O O . ASN A 1 192 ? 6.261 9.088 -14.726 1.00 92.38 192 ASN A O 1
ATOM 1268 N N . GLY A 1 193 ? 7.306 10.275 -16.317 1.00 89.75 193 GLY A N 1
ATOM 1269 C CA . GLY A 1 193 ? 8.327 9.274 -16.649 1.00 89.75 193 GLY A CA 1
ATOM 1270 C C . GLY A 1 193 ? 7.882 8.169 -17.611 1.00 89.75 193 GLY A C 1
ATOM 1271 O O . GLY A 1 193 ? 8.651 7.246 -17.870 1.00 89.75 193 GLY A O 1
ATOM 1272 N N . GLY A 1 194 ? 6.663 8.240 -18.149 1.00 91.94 194 GLY A N 1
ATOM 1273 C CA . GLY A 1 194 ? 6.198 7.291 -19.156 1.00 91.94 194 GLY A CA 1
ATOM 1274 C C . GLY A 1 194 ? 6.722 7.589 -20.561 1.00 91.94 194 GLY A C 1
ATOM 1275 O O . GLY A 1 194 ? 7.259 8.656 -20.848 1.00 91.94 194 GLY A O 1
ATOM 1276 N N . THR A 1 195 ? 6.514 6.648 -21.477 1.00 91.56 195 THR A N 1
ATOM 1277 C CA . THR A 1 195 ? 6.797 6.855 -22.907 1.00 91.56 195 THR A CA 1
ATOM 1278 C C . THR A 1 195 ? 5.699 7.664 -23.600 1.00 91.56 195 THR A C 1
ATOM 1280 O O . THR A 1 195 ? 5.908 8.159 -24.706 1.00 91.56 195 THR A O 1
ATOM 1283 N N . GLY A 1 196 ? 4.521 7.791 -22.975 1.00 90.19 196 GLY A N 1
ATOM 1284 C CA . GLY A 1 196 ? 3.334 8.391 -23.583 1.00 90.19 196 GLY A CA 1
ATOM 1285 C C . GLY A 1 196 ? 2.728 7.567 -24.728 1.00 90.19 196 GLY A C 1
ATOM 1286 O O . GLY A 1 196 ? 1.842 8.069 -25.412 1.00 90.19 196 GLY A O 1
ATOM 1287 N N . ALA A 1 197 ? 3.182 6.326 -24.946 1.00 90.94 197 ALA A N 1
ATOM 1288 C CA . ALA A 1 197 ? 2.713 5.446 -26.015 1.00 90.94 197 ALA A CA 1
ATOM 1289 C C . ALA A 1 197 ? 2.277 4.074 -25.471 1.00 90.94 197 ALA A C 1
ATOM 1291 O O . ALA A 1 197 ? 2.931 3.512 -24.595 1.00 90.94 197 ALA A O 1
ATOM 1292 N N . VAL A 1 198 ? 1.201 3.513 -26.035 1.00 89.69 198 VAL A N 1
ATOM 1293 C CA . VAL A 1 198 ? 0.693 2.165 -25.697 1.00 89.69 198 VAL A CA 1
ATOM 1294 C C . VAL A 1 198 ? 1.568 1.064 -26.307 1.00 89.69 198 VAL A C 1
ATOM 1296 O O . VAL A 1 198 ? 1.761 0.011 -25.709 1.00 89.69 198 VAL A O 1
ATOM 1299 N N . SER A 1 199 ? 2.105 1.299 -27.507 1.00 88.88 199 SER A N 1
ATOM 1300 C CA . SER A 1 199 ? 3.027 0.386 -28.185 1.00 88.88 199 SER A CA 1
ATOM 1301 C C . SER A 1 199 ? 4.037 1.175 -29.013 1.00 88.88 199 SER A C 1
ATOM 1303 O O . SER A 1 199 ? 3.736 2.271 -29.485 1.00 88.88 199 SER A O 1
ATOM 1305 N N . LEU A 1 200 ? 5.231 0.616 -29.182 1.00 91.06 200 LEU A N 1
ATOM 1306 C CA . LEU A 1 200 ? 6.330 1.203 -29.943 1.00 91.06 200 LEU A CA 1
ATOM 1307 C C . LEU A 1 200 ? 6.898 0.122 -30.873 1.00 91.06 200 LEU A C 1
ATOM 1309 O O . LEU A 1 200 ? 7.064 -1.020 -30.445 1.00 91.06 200 LEU A O 1
ATOM 1313 N N . THR A 1 201 ? 7.197 0.461 -32.131 1.00 87.94 201 THR A N 1
ATOM 1314 C CA . THR A 1 201 ? 7.799 -0.470 -33.107 1.00 87.94 201 THR A CA 1
ATOM 1315 C C . THR A 1 201 ? 8.912 0.213 -33.902 1.00 87.94 201 THR A C 1
ATOM 1317 O O . THR A 1 201 ? 8.745 1.337 -34.362 1.00 87.94 201 THR A O 1
ATOM 1320 N N . GLY A 1 202 ? 10.055 -0.458 -34.071 1.00 91.12 202 GLY A N 1
ATOM 1321 C CA . GLY A 1 202 ? 11.229 0.107 -34.749 1.00 91.12 202 GLY A CA 1
ATOM 1322 C C . GLY A 1 202 ? 12.181 0.857 -33.811 1.00 91.12 202 GLY A C 1
ATOM 1323 O O . GLY A 1 202 ? 12.329 0.499 -32.642 1.00 91.12 202 GLY A O 1
ATOM 1324 N N . TYR A 1 203 ? 12.860 1.877 -34.339 1.00 91.38 203 TYR A N 1
ATOM 1325 C CA . TYR A 1 203 ? 13.765 2.737 -33.576 1.00 91.38 203 TYR A CA 1
ATOM 1326 C C . TYR A 1 203 ? 12.969 3.748 -32.754 1.00 91.38 203 TYR A C 1
ATOM 1328 O O . TYR A 1 203 ? 12.072 4.406 -33.277 1.00 91.38 203 TYR A O 1
ATOM 1336 N N . VAL A 1 204 ? 13.318 3.909 -31.479 1.00 91.00 204 VAL A N 1
ATOM 1337 C CA . VAL A 1 204 ? 12.662 4.873 -30.595 1.00 91.00 204 VAL A CA 1
ATOM 1338 C C . VAL A 1 204 ? 13.710 5.758 -29.942 1.00 91.00 204 VAL A C 1
ATOM 1340 O O . VAL A 1 204 ? 14.656 5.263 -29.330 1.00 91.00 204 VAL A O 1
ATOM 1343 N N . LYS A 1 205 ? 13.510 7.073 -30.029 1.00 86.00 205 LYS A N 1
ATOM 1344 C CA . LYS A 1 205 ? 14.356 8.072 -29.376 1.00 86.00 205 LYS A CA 1
ATOM 1345 C C . LYS A 1 205 ? 13.543 8.851 -28.354 1.00 86.00 205 LYS A C 1
ATOM 1347 O O . LYS A 1 205 ? 12.547 9.487 -28.688 1.00 86.00 205 LYS A O 1
ATOM 1352 N N . GLY A 1 206 ? 13.981 8.808 -27.100 1.00 85.12 206 GLY A N 1
ATOM 1353 C CA . GLY A 1 206 ? 13.436 9.665 -26.053 1.00 85.12 206 GLY A CA 1
ATOM 1354 C C . GLY A 1 206 ? 13.988 11.083 -26.176 1.00 85.12 206 GLY A C 1
ATOM 1355 O O . GLY A 1 206 ? 15.194 11.265 -26.319 1.00 85.12 206 GLY A O 1
ATOM 1356 N N . ASN A 1 207 ? 13.116 12.089 -26.093 1.00 79.38 207 ASN A N 1
ATOM 1357 C CA . ASN A 1 207 ? 13.508 13.502 -25.997 1.00 79.38 207 ASN A CA 1
ATOM 1358 C C . ASN A 1 207 ? 13.200 14.114 -24.613 1.00 79.38 207 ASN A C 1
ATOM 1360 O O . ASN A 1 207 ? 13.311 15.325 -24.435 1.00 79.38 207 ASN A O 1
ATOM 1364 N N . GLY A 1 208 ? 12.767 13.283 -23.654 1.00 78.94 208 GLY A N 1
ATOM 1365 C CA . GLY A 1 208 ? 12.507 13.641 -22.253 1.00 78.94 208 GLY A CA 1
ATOM 1366 C C . GLY A 1 208 ? 11.361 14.629 -22.007 1.00 78.94 208 GLY A C 1
ATOM 1367 O O . GLY A 1 208 ? 11.073 14.930 -20.855 1.00 78.94 208 GLY A O 1
ATOM 1368 N N . THR A 1 209 ? 10.716 15.149 -23.054 1.00 79.69 209 THR A N 1
ATOM 1369 C CA . THR A 1 209 ? 9.764 16.271 -22.957 1.00 79.69 209 THR A CA 1
ATOM 1370 C C . THR A 1 209 ? 8.467 16.037 -23.733 1.00 79.69 209 THR A C 1
ATOM 1372 O O . THR A 1 209 ? 7.449 16.638 -23.405 1.00 79.69 209 THR A O 1
ATOM 1375 N N . SER A 1 210 ? 8.463 15.144 -24.727 1.00 88.19 210 SER A N 1
ATOM 1376 C CA . SER A 1 210 ? 7.289 14.732 -25.509 1.00 88.19 210 SER A CA 1
ATOM 1377 C C . SER A 1 210 ? 7.143 13.209 -25.525 1.00 88.19 210 SER A C 1
ATOM 1379 O O . SER A 1 210 ? 8.084 12.489 -25.192 1.00 88.19 210 SER A O 1
ATOM 1381 N N . ALA A 1 211 ? 5.970 12.720 -25.946 1.00 90.69 211 ALA A N 1
ATOM 1382 C CA . ALA A 1 211 ? 5.746 11.295 -26.199 1.00 90.69 211 ALA A CA 1
ATOM 1383 C C . ALA A 1 211 ? 6.842 10.725 -27.107 1.00 90.69 211 ALA A C 1
ATOM 1385 O O . ALA A 1 211 ? 7.232 11.348 -28.100 1.00 90.69 211 ALA A O 1
ATOM 1386 N N . MET A 1 212 ? 7.343 9.543 -26.753 1.00 91.62 212 MET A N 1
ATOM 1387 C CA . MET A 1 212 ? 8.290 8.822 -27.592 1.00 91.62 212 MET A CA 1
ATOM 1388 C C . MET A 1 212 ? 7.604 8.490 -28.917 1.00 91.62 212 MET A C 1
ATOM 1390 O O . MET A 1 212 ? 6.549 7.860 -28.935 1.00 91.62 212 MET A O 1
ATOM 1394 N N . SER A 1 213 ? 8.215 8.911 -30.022 1.00 87.50 213 SER A N 1
ATOM 1395 C CA . SER A 1 213 ? 7.779 8.545 -31.366 1.00 87.50 213 SER A CA 1
ATOM 1396 C C . SER A 1 213 ? 8.686 7.447 -31.900 1.00 87.50 213 SER A C 1
ATOM 1398 O O . SER A 1 213 ? 9.910 7.517 -31.749 1.00 87.50 213 SER A O 1
ATOM 1400 N N . ALA A 1 214 ? 8.083 6.423 -32.493 1.00 89.62 214 ALA A N 1
ATOM 1401 C CA . ALA A 1 214 ? 8.818 5.341 -33.118 1.00 89.62 214 ALA A CA 1
ATOM 1402 C C . ALA A 1 214 ? 9.011 5.629 -34.614 1.00 89.62 214 ALA A C 1
ATOM 1404 O O . ALA A 1 214 ? 8.130 6.178 -35.275 1.00 89.62 214 ALA A O 1
ATOM 1405 N N . SER A 1 215 ? 10.171 5.259 -35.143 1.00 88.50 215 SER A N 1
ATOM 1406 C CA . SER A 1 215 ? 10.536 5.394 -36.550 1.00 88.50 215 SER A CA 1
ATOM 1407 C C . SER A 1 215 ? 10.875 4.023 -37.125 1.00 88.50 215 SER A C 1
ATOM 1409 O O . SER A 1 215 ? 11.573 3.228 -36.494 1.00 88.50 215 SER A O 1
ATOM 1411 N N . ALA A 1 216 ? 10.432 3.753 -38.354 1.00 91.81 216 ALA A N 1
ATOM 1412 C CA . ALA A 1 216 ? 10.754 2.507 -39.052 1.00 91.81 216 ALA A CA 1
ATOM 1413 C C . ALA A 1 216 ? 12.257 2.374 -39.365 1.00 91.81 216 ALA A C 1
ATOM 1415 O O . ALA A 1 216 ? 12.766 1.265 -39.504 1.00 91.81 216 ALA A O 1
ATOM 1416 N N . THR A 1 217 ? 12.975 3.498 -39.455 1.00 88.44 217 THR A N 1
ATOM 1417 C CA . THR A 1 217 ? 14.413 3.556 -39.750 1.00 88.44 217 THR A CA 1
ATOM 1418 C C . THR A 1 217 ? 15.149 4.397 -38.717 1.00 88.44 217 THR A C 1
ATOM 1420 O O . THR A 1 217 ? 14.588 5.355 -38.183 1.00 88.44 217 THR A O 1
ATOM 1423 N N . ILE A 1 218 ? 16.424 4.091 -38.481 1.00 89.50 218 ILE A N 1
ATOM 1424 C CA . ILE A 1 218 ? 17.308 4.916 -37.649 1.00 89.50 218 ILE A CA 1
ATOM 1425 C C . ILE A 1 218 ? 17.728 6.147 -38.472 1.00 89.50 218 ILE A C 1
ATOM 1427 O O . ILE A 1 218 ? 18.368 5.969 -39.512 1.00 89.50 218 ILE A O 1
ATOM 1431 N N . PRO A 1 219 ? 17.390 7.385 -38.065 1.00 88.38 219 PRO A N 1
ATOM 1432 C CA . PRO A 1 219 ? 17.876 8.580 -38.748 1.00 88.38 219 PRO A CA 1
ATOM 1433 C C . PRO A 1 219 ? 19.404 8.667 -38.663 1.00 88.38 219 PRO A C 1
ATOM 1435 O O . PRO A 1 219 ? 19.982 8.490 -37.593 1.00 88.38 219 PRO A O 1
ATOM 1438 N N . ASN A 1 220 ? 20.078 8.982 -39.770 1.00 86.19 220 ASN A N 1
ATOM 1439 C CA . ASN A 1 220 ? 21.545 9.082 -39.792 1.00 86.19 220 ASN A CA 1
ATOM 1440 C C . ASN A 1 220 ? 22.109 10.142 -38.825 1.00 86.19 220 ASN A C 1
ATOM 1442 O O . ASN A 1 220 ? 23.222 9.982 -38.329 1.00 86.19 220 ASN A O 1
ATOM 1446 N N . THR A 1 221 ? 21.328 11.175 -38.498 1.00 85.25 221 THR A N 1
ATOM 1447 C CA . THR A 1 221 ? 21.669 12.211 -37.511 1.00 85.25 221 THR A CA 1
ATOM 1448 C C . THR A 1 221 ? 21.692 11.698 -36.073 1.00 85.25 221 THR A C 1
ATOM 1450 O O . THR A 1 221 ? 22.284 12.341 -35.211 1.00 85.25 221 THR A O 1
ATOM 1453 N N . ASP A 1 222 ? 21.053 10.559 -35.802 1.00 87.88 222 ASP A N 1
ATOM 1454 C CA . ASP A 1 222 ? 21.001 9.950 -34.470 1.00 87.88 222 ASP A CA 1
ATOM 1455 C C . ASP A 1 222 ? 22.166 8.984 -34.215 1.00 87.88 222 ASP A C 1
ATOM 1457 O O . ASP A 1 222 ? 22.323 8.483 -33.101 1.00 87.88 222 ASP A O 1
ATOM 1461 N N . ILE A 1 223 ? 23.007 8.742 -35.224 1.00 88.62 223 ILE A N 1
ATOM 1462 C CA . ILE A 1 223 ? 24.172 7.866 -35.136 1.00 88.62 223 ILE A CA 1
ATOM 1463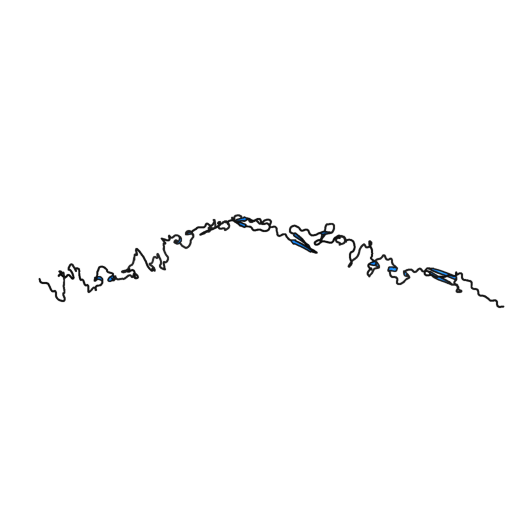 C C . ILE A 1 223 ? 25.430 8.729 -34.972 1.00 88.62 223 ILE A C 1
ATOM 1465 O O . ILE A 1 223 ? 25.928 9.324 -35.928 1.00 88.62 223 ILE A O 1
ATOM 1469 N N . SER A 1 224 ? 25.964 8.802 -33.751 1.00 86.81 224 SER A N 1
ATOM 1470 C CA . SER A 1 224 ? 27.233 9.485 -33.471 1.00 86.81 224 SER A CA 1
ATOM 1471 C C . SER A 1 224 ? 28.442 8.578 -33.747 1.00 86.81 224 SER A C 1
ATOM 1473 O O . SER A 1 224 ? 28.336 7.355 -33.780 1.00 86.81 224 SER A O 1
ATOM 1475 N N . GLY A 1 225 ? 29.615 9.176 -33.985 1.00 84.12 225 GLY A N 1
ATOM 1476 C CA . GLY A 1 225 ? 30.886 8.449 -34.133 1.00 84.12 225 GLY A CA 1
ATOM 1477 C C . GLY A 1 225 ? 31.179 7.864 -35.521 1.00 84.12 225 GLY A C 1
ATOM 1478 O O . GLY A 1 225 ? 32.326 7.527 -35.791 1.00 84.12 225 GLY A O 1
ATOM 1479 N N . LEU A 1 226 ? 30.198 7.805 -36.428 1.00 83.62 226 LEU A N 1
ATOM 1480 C CA . LEU A 1 226 ? 30.396 7.322 -37.808 1.00 83.62 226 LEU A CA 1
ATOM 1481 C C . LEU A 1 226 ? 30.816 8.427 -38.800 1.00 83.62 226 LEU A C 1
ATOM 1483 O O . LEU A 1 226 ? 31.158 8.138 -39.945 1.00 83.62 226 LEU A O 1
ATOM 1487 N N . GLY A 1 227 ? 30.811 9.695 -38.378 1.00 82.56 227 GLY A N 1
ATOM 1488 C CA . GLY A 1 227 ? 31.195 10.830 -39.223 1.00 82.56 227 GLY A CA 1
ATOM 1489 C C . GLY A 1 227 ? 30.341 10.935 -40.489 1.00 82.56 227 GLY A C 1
ATOM 1490 O O . GLY A 1 227 ? 29.137 10.698 -40.458 1.00 82.56 227 GLY A O 1
ATOM 1491 N N . THR A 1 228 ? 30.964 11.265 -41.623 1.00 81.44 228 THR A N 1
ATOM 1492 C CA . THR A 1 228 ? 30.272 11.353 -42.921 1.00 81.44 228 THR A CA 1
ATOM 1493 C C . THR A 1 228 ? 29.785 9.998 -43.431 1.00 81.44 228 THR A C 1
ATOM 1495 O O . THR A 1 228 ? 28.985 9.958 -44.357 1.00 81.44 228 THR A O 1
ATOM 1498 N N . MET A 1 229 ? 30.226 8.877 -42.849 1.00 84.56 229 MET A N 1
ATOM 1499 C CA . MET A 1 229 ? 29.820 7.542 -43.296 1.00 84.56 229 MET A CA 1
ATOM 1500 C C . MET A 1 229 ? 28.314 7.301 -43.124 1.00 84.56 229 MET A C 1
ATOM 1502 O O . MET A 1 229 ? 27.731 6.548 -43.896 1.00 84.56 229 MET A O 1
ATOM 1506 N N . SER A 1 230 ? 27.657 7.970 -42.166 1.00 87.31 230 SER A N 1
ATOM 1507 C CA . SER A 1 230 ? 26.211 7.824 -41.939 1.00 87.31 230 SER A CA 1
ATOM 1508 C C . SER A 1 230 ? 25.343 8.420 -43.058 1.00 87.31 230 SER A C 1
ATOM 1510 O O . SER A 1 230 ? 24.151 8.121 -43.130 1.00 87.31 230 SER A O 1
ATOM 1512 N N . THR A 1 231 ? 25.916 9.244 -43.941 1.00 85.50 231 THR A N 1
ATOM 1513 C CA . THR A 1 231 ? 25.193 9.943 -45.017 1.00 85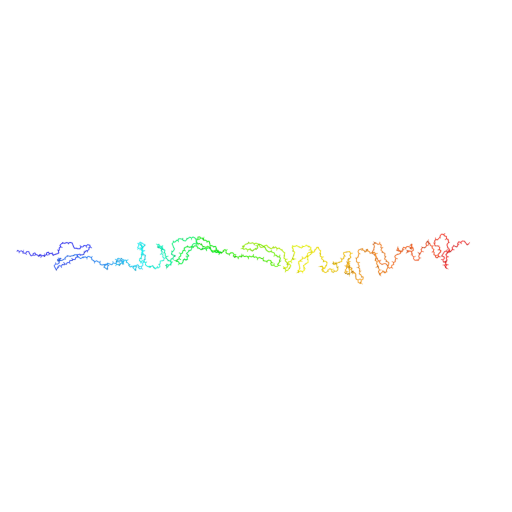.50 231 THR A CA 1
ATOM 1514 C C . THR A 1 231 ? 25.707 9.626 -46.420 1.00 85.50 231 THR A C 1
ATOM 1516 O O . THR A 1 231 ? 25.130 10.102 -47.399 1.00 85.50 231 THR A O 1
ATOM 1519 N N . GLN A 1 232 ? 26.773 8.834 -46.551 1.00 86.69 232 GLN A N 1
ATOM 1520 C CA . GLN A 1 232 ? 27.334 8.501 -47.857 1.00 86.69 232 GLN A CA 1
ATOM 1521 C C . GLN A 1 232 ? 26.389 7.606 -48.666 1.00 86.69 232 GLN A C 1
ATOM 1523 O O . GLN A 1 232 ? 25.787 6.664 -48.153 1.00 86.69 232 GLN A O 1
ATOM 1528 N N . ASN A 1 233 ? 26.270 7.900 -49.963 1.00 84.88 233 ASN A N 1
ATOM 1529 C CA . ASN A 1 233 ? 25.549 7.041 -50.894 1.00 84.88 233 ASN A CA 1
ATOM 1530 C C . ASN A 1 233 ? 26.329 5.727 -51.052 1.00 84.88 233 ASN A C 1
ATOM 1532 O O . ASN A 1 233 ? 27.525 5.758 -51.330 1.00 84.88 233 ASN A O 1
ATOM 1536 N N . ALA A 1 234 ? 25.652 4.583 -50.933 1.00 84.88 234 ALA A N 1
ATOM 1537 C CA . ALA A 1 234 ? 26.272 3.263 -51.067 1.00 84.88 234 ALA A CA 1
ATOM 1538 C C . ALA A 1 234 ? 27.025 3.071 -52.399 1.00 84.88 234 ALA A C 1
ATOM 1540 O O . ALA A 1 234 ? 28.018 2.352 -52.448 1.00 84.88 234 ALA A O 1
ATOM 1541 N N . ASN A 1 235 ? 26.593 3.754 -53.462 1.00 84.56 235 ASN A N 1
ATOM 1542 C CA . ASN A 1 235 ? 27.224 3.702 -54.784 1.00 84.56 235 ASN A CA 1
ATOM 1543 C C . ASN A 1 235 ? 28.340 4.747 -54.976 1.00 84.56 235 ASN A C 1
ATOM 1545 O O . ASN A 1 235 ? 28.973 4.778 -56.028 1.00 84.56 235 ASN A O 1
ATOM 1549 N N . ALA A 1 236 ? 28.557 5.630 -53.998 1.00 81.69 236 ALA A N 1
ATOM 1550 C CA . ALA A 1 236 ? 29.543 6.706 -54.046 1.00 81.69 236 ALA A CA 1
ATOM 1551 C C . ALA A 1 236 ? 30.120 6.961 -52.644 1.00 81.69 236 ALA A C 1
ATOM 1553 O O . ALA A 1 236 ? 29.916 8.018 -52.042 1.00 81.69 236 ALA A O 1
ATOM 1554 N N . VAL A 1 237 ? 30.829 5.958 -52.124 1.00 85.69 237 VAL A N 1
ATOM 1555 C CA . VAL A 1 237 ? 31.560 6.052 -50.856 1.00 85.69 237 VAL A CA 1
ATOM 1556 C C . VAL A 1 237 ? 32.852 6.843 -51.083 1.00 85.69 237 VAL A C 1
ATOM 1558 O O . VAL A 1 237 ? 33.720 6.436 -51.855 1.00 85.69 237 VAL A O 1
ATOM 1561 N N . ALA A 1 238 ? 32.982 7.984 -50.412 1.00 80.62 238 ALA A N 1
ATOM 1562 C CA . ALA A 1 238 ? 34.179 8.812 -50.397 1.00 80.62 238 ALA A CA 1
ATOM 1563 C C . ALA A 1 238 ? 35.093 8.407 -49.228 1.00 80.62 238 ALA A C 1
ATOM 1565 O O . ALA A 1 238 ? 34.758 8.594 -48.057 1.00 80.62 238 ALA A O 1
ATOM 1566 N N . ILE A 1 239 ? 36.286 7.902 -49.550 1.00 79.94 239 ILE A N 1
ATOM 1567 C CA . ILE A 1 239 ? 37.322 7.539 -48.575 1.00 79.94 239 ILE A CA 1
ATOM 1568 C C . ILE A 1 239 ? 38.443 8.584 -48.659 1.00 79.94 239 ILE A C 1
ATOM 1570 O O . ILE A 1 239 ? 39.289 8.528 -49.546 1.00 79.94 239 ILE A O 1
ATOM 1574 N N . ALA A 1 240 ? 38.426 9.566 -47.754 1.00 69.31 240 ALA A N 1
ATOM 1575 C CA . ALA A 1 240 ? 39.393 10.675 -47.711 1.00 69.31 240 ALA A CA 1
ATOM 1576 C C . ALA A 1 240 ? 40.538 10.457 -46.695 1.00 69.31 240 ALA A C 1
ATOM 1578 O O . ALA A 1 240 ? 41.189 11.408 -46.268 1.00 69.31 240 ALA A O 1
ATOM 1579 N N . GLY A 1 241 ? 40.755 9.211 -46.270 1.00 72.62 241 GLY A N 1
ATOM 1580 C CA . GLY A 1 241 ? 41.730 8.828 -45.250 1.00 72.62 241 GLY A CA 1
ATOM 1581 C C . GLY A 1 241 ? 41.540 7.378 -44.799 1.00 72.62 241 GLY A C 1
ATOM 1582 O O . GLY A 1 241 ? 40.674 6.671 -45.312 1.00 72.62 241 GLY A O 1
ATOM 1583 N N . GLY A 1 242 ? 42.325 6.942 -43.812 1.00 76.25 242 GLY A N 1
ATOM 1584 C CA . GLY A 1 242 ? 42.316 5.557 -43.327 1.00 76.25 242 GLY A CA 1
ATOM 1585 C C . GLY A 1 242 ? 43.110 4.615 -44.232 1.00 76.25 242 GLY A C 1
ATOM 1586 O O . GLY A 1 242 ? 43.844 5.070 -45.109 1.00 76.25 242 GLY A O 1
ATOM 1587 N N . SER A 1 243 ? 42.991 3.307 -44.004 1.00 77.00 243 SER A N 1
ATOM 1588 C CA . SER A 1 243 ? 43.672 2.290 -44.803 1.00 77.00 243 SER A CA 1
ATOM 1589 C C . SER A 1 243 ? 42.697 1.292 -45.419 1.00 77.00 243 SER A C 1
ATOM 1591 O O . SER A 1 243 ? 41.720 0.890 -44.790 1.00 77.00 243 SER A O 1
ATOM 1593 N N . VAL A 1 244 ? 42.968 0.879 -46.656 1.00 79.25 244 VAL A N 1
ATOM 1594 C CA . VAL A 1 244 ? 42.329 -0.285 -47.284 1.00 79.25 244 VAL A CA 1
ATOM 1595 C C . VAL A 1 244 ? 43.362 -1.397 -47.265 1.00 79.25 244 VAL A C 1
ATOM 1597 O O . VAL A 1 244 ? 44.409 -1.258 -47.888 1.00 79.25 244 VAL A O 1
ATOM 1600 N N . ASP A 1 245 ? 43.102 -2.449 -46.486 1.00 74.06 245 ASP A N 1
ATOM 1601 C CA . ASP A 1 245 ? 44.046 -3.560 -46.286 1.00 74.06 245 ASP A CA 1
ATOM 1602 C C . ASP A 1 245 ? 45.465 -3.078 -45.901 1.00 74.06 245 ASP A C 1
ATOM 1604 O O . ASP A 1 245 ? 46.481 -3.470 -46.467 1.00 74.06 245 ASP A O 1
ATOM 1608 N N . GLY A 1 246 ? 45.535 -2.110 -44.977 1.00 71.44 246 GLY A N 1
ATOM 1609 C CA . GLY A 1 246 ? 46.798 -1.526 -44.504 1.00 71.44 246 GLY A CA 1
ATOM 1610 C C . GLY A 1 246 ? 47.401 -0.427 -45.391 1.00 71.44 246 GLY A C 1
ATOM 1611 O O . GLY A 1 246 ? 48.276 0.298 -44.922 1.00 71.44 246 GLY A O 1
ATOM 1612 N N . ALA A 1 247 ? 46.900 -0.218 -46.612 1.00 81.44 247 ALA A N 1
ATOM 1613 C CA . ALA A 1 247 ? 47.366 0.846 -47.500 1.00 81.44 247 ALA A CA 1
ATOM 1614 C C . ALA A 1 247 ? 46.637 2.169 -47.237 1.00 81.44 247 ALA A C 1
ATOM 1616 O O . ALA A 1 247 ? 45.424 2.260 -47.433 1.00 81.44 247 ALA A O 1
ATOM 1617 N N . SER A 1 248 ? 47.366 3.202 -46.808 1.00 82.50 248 SER A N 1
ATOM 1618 C CA . SER A 1 248 ? 46.788 4.520 -46.518 1.00 82.50 248 SER A CA 1
ATOM 1619 C C . SER A 1 248 ? 46.223 5.185 -47.778 1.00 82.50 248 SER A C 1
ATOM 1621 O O . SER A 1 248 ? 46.961 5.436 -48.733 1.00 82.50 248 SER A O 1
ATOM 1623 N N . ILE A 1 249 ? 44.930 5.519 -47.771 1.00 81.50 249 ILE A N 1
ATOM 1624 C CA . ILE A 1 249 ? 44.239 6.180 -48.890 1.00 81.50 249 ILE A CA 1
ATOM 1625 C C . ILE A 1 249 ? 44.254 7.699 -48.703 1.00 81.50 249 ILE A C 1
ATOM 1627 O O . ILE A 1 249 ? 44.043 8.199 -47.601 1.00 81.50 249 ILE A O 1
ATOM 1631 N N . GLY A 1 250 ? 44.504 8.442 -49.788 1.00 73.69 250 GLY A N 1
ATOM 1632 C CA . GLY A 1 250 ? 44.515 9.911 -49.774 1.00 73.69 250 GLY A CA 1
ATOM 1633 C C . GLY A 1 250 ? 45.723 10.537 -49.064 1.00 73.69 250 GLY A C 1
ATOM 1634 O O . GLY A 1 250 ? 45.705 11.729 -48.768 1.00 73.69 250 GLY A O 1
ATOM 1635 N N . ALA A 1 251 ? 46.769 9.754 -48.779 1.00 78.81 251 ALA A N 1
ATOM 1636 C CA . ALA A 1 251 ? 47.994 10.249 -48.160 1.00 78.81 251 ALA A CA 1
ATOM 1637 C C . ALA A 1 251 ? 48.781 11.179 -49.103 1.00 78.81 251 ALA A C 1
ATOM 1639 O O . ALA A 1 251 ? 48.808 10.989 -50.317 1.00 78.81 251 ALA A O 1
ATOM 1640 N N . SER A 1 252 ? 49.480 12.161 -48.529 1.00 80.44 252 SER A N 1
ATOM 1641 C CA . SER A 1 252 ? 50.378 13.073 -49.255 1.00 80.44 252 SER A CA 1
ATOM 1642 C C . SER A 1 252 ? 51.720 12.437 -49.650 1.00 80.44 252 SER A C 1
ATOM 1644 O O . SER A 1 252 ? 52.482 13.034 -50.407 1.00 80.44 252 SER A O 1
ATOM 1646 N N . VAL A 1 253 ? 52.004 11.225 -49.160 1.00 76.81 253 VAL A N 1
ATOM 1647 C CA . VAL A 1 253 ? 53.168 10.403 -49.515 1.00 76.81 253 VAL A CA 1
ATOM 1648 C C . VAL A 1 253 ? 52.665 9.100 -50.129 1.00 76.81 253 VAL A C 1
ATOM 1650 O O . VAL A 1 253 ? 51.718 8.502 -49.616 1.00 76.81 253 VAL A O 1
ATOM 1653 N N . ALA A 1 254 ? 53.294 8.654 -51.218 1.00 74.88 254 ALA A N 1
ATOM 1654 C CA . ALA A 1 254 ? 52.925 7.408 -51.882 1.00 74.88 254 ALA A CA 1
ATOM 1655 C C . ALA A 1 254 ? 53.016 6.214 -50.912 1.00 74.88 254 ALA A C 1
ATOM 1657 O O . ALA A 1 254 ? 54.008 6.055 -50.202 1.00 74.88 254 ALA A O 1
ATOM 1658 N N . SER A 1 255 ? 51.984 5.369 -50.903 1.00 72.81 255 SER A N 1
ATOM 1659 C CA . SER A 1 255 ? 51.912 4.145 -50.098 1.00 72.81 255 SER A CA 1
ATOM 1660 C C . SER A 1 255 ? 51.700 2.930 -51.002 1.00 72.81 255 SER A C 1
ATOM 1662 O O . SER A 1 255 ? 51.153 3.049 -52.101 1.00 72.81 255 SER A O 1
ATOM 1664 N N . THR A 1 256 ? 52.152 1.758 -50.560 1.00 72.00 256 THR A N 1
ATOM 1665 C CA . THR A 1 256 ? 51.972 0.498 -51.287 1.00 72.00 256 THR A CA 1
ATOM 1666 C C . THR A 1 256 ? 50.576 -0.057 -51.035 1.00 72.00 256 THR A C 1
ATOM 1668 O O . THR A 1 256 ? 50.263 -0.460 -49.917 1.00 72.00 256 THR A O 1
ATOM 1671 N N . GLY A 1 257 ? 49.752 -0.106 -52.080 1.00 74.50 257 GLY A N 1
ATOM 1672 C CA . GLY A 1 257 ? 48.506 -0.868 -52.075 1.00 74.50 257 GLY A CA 1
ATOM 1673 C C . GLY A 1 257 ? 48.767 -2.362 -52.253 1.00 74.50 257 GLY A C 1
ATOM 1674 O O . GLY A 1 257 ? 49.552 -2.741 -53.122 1.00 74.50 257 GLY A O 1
ATOM 1675 N N . VAL A 1 258 ? 48.104 -3.207 -51.462 1.00 74.50 258 VAL A N 1
ATOM 1676 C CA . VAL A 1 258 ? 48.077 -4.659 -51.680 1.00 74.50 258 VAL A CA 1
ATOM 1677 C C . VAL A 1 258 ? 46.814 -4.983 -52.477 1.00 74.50 258 VAL A C 1
ATOM 1679 O O . VAL A 1 258 ? 45.702 -4.796 -51.999 1.00 74.50 258 VAL A O 1
ATOM 1682 N N . PHE A 1 259 ? 46.973 -5.441 -53.718 1.00 77.12 259 PHE A N 1
ATOM 1683 C CA . PHE A 1 259 ? 45.859 -5.854 -54.575 1.00 77.12 259 PHE A CA 1
ATOM 1684 C C . PHE A 1 259 ? 46.144 -7.242 -55.146 1.00 77.12 259 PHE A C 1
ATOM 1686 O O . PHE A 1 259 ? 47.232 -7.477 -55.665 1.00 77.12 259 PHE A O 1
ATOM 1693 N N . THR A 1 260 ? 45.162 -8.152 -55.105 1.00 74.88 260 THR A N 1
ATOM 1694 C CA . THR A 1 260 ? 45.270 -9.446 -55.813 1.00 74.88 260 THR A CA 1
ATOM 1695 C C . THR A 1 260 ? 45.135 -9.244 -57.328 1.00 74.88 260 THR A C 1
ATOM 1697 O O . THR A 1 260 ? 45.937 -9.759 -58.101 1.00 74.88 260 THR A O 1
ATOM 1700 N N . ASN A 1 261 ? 44.170 -8.418 -57.754 1.00 70.19 261 ASN A N 1
ATOM 1701 C CA . ASN A 1 261 ? 44.009 -7.945 -59.130 1.00 70.19 261 ASN A CA 1
ATOM 1702 C C . ASN A 1 261 ? 43.594 -6.465 -59.112 1.00 70.19 261 ASN A C 1
ATOM 1704 O O . ASN A 1 261 ? 42.683 -6.096 -58.374 1.00 70.19 261 ASN A O 1
ATOM 1708 N N . LEU A 1 262 ? 44.217 -5.630 -59.949 1.00 79.12 262 LEU A N 1
ATOM 1709 C CA . LEU A 1 262 ? 43.817 -4.234 -60.158 1.00 79.12 262 LEU A CA 1
ATOM 1710 C C . LEU A 1 262 ? 43.289 -4.061 -61.586 1.00 79.12 262 LEU A C 1
ATOM 1712 O O . LEU A 1 262 ? 44.056 -4.121 -62.543 1.00 79.12 262 LEU A O 1
ATOM 1716 N N . THR A 1 263 ? 41.982 -3.827 -61.728 1.00 75.69 263 THR A N 1
ATOM 1717 C CA . THR A 1 263 ? 41.373 -3.434 -63.009 1.00 75.69 263 THR A CA 1
ATOM 1718 C C . THR A 1 263 ? 41.218 -1.916 -63.023 1.00 75.69 263 THR A C 1
ATOM 1720 O O . THR A 1 263 ? 40.368 -1.380 -62.318 1.00 75.69 263 THR A O 1
ATOM 1723 N N . ALA A 1 264 ? 42.043 -1.218 -63.804 1.00 78.69 264 ALA A N 1
ATOM 1724 C CA . ALA A 1 264 ? 41.996 0.236 -63.950 1.00 78.69 264 ALA A CA 1
ATOM 1725 C C . ALA A 1 264 ? 41.854 0.606 -65.431 1.00 78.69 264 ALA A C 1
ATOM 1727 O O . ALA A 1 264 ? 42.595 0.103 -66.270 1.00 78.69 264 ALA A O 1
ATOM 1728 N N . THR A 1 265 ? 40.910 1.488 -65.758 1.00 73.00 265 THR A N 1
ATOM 1729 C CA . THR A 1 265 ? 40.658 1.920 -67.143 1.00 73.00 265 THR A CA 1
ATOM 1730 C C . THR A 1 265 ? 41.638 2.988 -67.626 1.00 73.00 265 THR A C 1
ATOM 1732 O O . THR A 1 265 ? 41.895 3.053 -68.820 1.00 73.00 265 THR A O 1
ATOM 1735 N N . ASN A 1 266 ? 42.215 3.787 -66.719 1.00 72.69 266 ASN A N 1
ATOM 1736 C CA . ASN A 1 266 ? 43.158 4.869 -67.029 1.00 72.69 266 ASN A CA 1
ATOM 1737 C C . ASN A 1 266 ? 44.246 4.977 -65.943 1.00 72.69 266 ASN A C 1
ATOM 1739 O O . ASN A 1 266 ? 44.233 5.896 -65.124 1.00 72.69 266 ASN A O 1
ATOM 1743 N N . LEU A 1 267 ? 45.168 4.012 -65.888 1.00 79.31 267 LEU A N 1
ATOM 1744 C CA . LEU A 1 267 ? 46.295 4.066 -64.952 1.00 79.31 267 LEU A CA 1
ATOM 1745 C C . LEU A 1 267 ? 47.366 5.049 -65.453 1.00 79.31 267 LEU A C 1
ATOM 1747 O O . LEU A 1 267 ? 48.044 4.776 -66.440 1.00 79.31 267 LEU A O 1
ATOM 1751 N N . THR A 1 268 ? 47.561 6.159 -64.740 1.00 74.69 268 THR A N 1
ATOM 1752 C CA . THR A 1 268 ? 48.647 7.115 -65.009 1.00 74.69 268 THR A CA 1
ATOM 1753 C C . THR A 1 268 ? 49.822 6.850 -64.070 1.00 74.69 268 THR A C 1
ATOM 1755 O O . THR A 1 268 ? 49.719 7.079 -62.867 1.00 74.69 268 THR A O 1
ATOM 1758 N N . ALA A 1 269 ? 50.957 6.400 -64.607 1.00 74.25 269 ALA A N 1
ATOM 1759 C CA . ALA A 1 269 ? 52.208 6.285 -63.858 1.00 74.25 269 ALA A CA 1
ATOM 1760 C C . ALA A 1 269 ? 53.037 7.569 -64.033 1.00 74.25 269 ALA A C 1
ATOM 1762 O O . ALA A 1 269 ? 53.512 7.858 -65.127 1.00 74.25 269 ALA A O 1
ATOM 1763 N N . THR A 1 270 ? 53.207 8.355 -62.970 1.00 68.12 270 THR A N 1
ATOM 1764 C CA . THR A 1 270 ? 53.876 9.671 -63.032 1.00 68.12 270 THR A CA 1
ATOM 1765 C C . THR A 1 270 ? 55.399 9.613 -62.892 1.00 68.12 270 THR A C 1
ATOM 1767 O O . THR A 1 270 ? 56.070 10.588 -63.210 1.00 68.12 270 THR A O 1
ATOM 1770 N N . SER A 1 271 ? 55.959 8.486 -62.444 1.00 69.56 271 SER A N 1
ATOM 1771 C CA . SER A 1 271 ? 57.408 8.276 -62.322 1.00 69.56 271 SER A CA 1
ATOM 1772 C C . SER A 1 271 ? 57.779 6.869 -62.779 1.00 69.56 271 SER A C 1
ATOM 1774 O O . SER A 1 271 ? 58.129 5.998 -61.982 1.00 69.56 271 SER A O 1
ATOM 1776 N N . LEU A 1 272 ? 57.620 6.611 -64.078 1.00 72.31 272 LEU A N 1
ATOM 1777 C CA . LEU A 1 272 ? 58.057 5.353 -64.662 1.00 72.31 272 LEU A CA 1
ATOM 1778 C C . LEU A 1 272 ? 59.516 5.473 -65.119 1.00 72.31 272 LEU A C 1
ATOM 1780 O O . LEU A 1 272 ? 59.819 6.215 -66.047 1.00 72.31 272 LEU A O 1
ATOM 1784 N N . THR A 1 273 ? 60.418 4.730 -64.482 1.00 68.25 273 THR A N 1
ATOM 1785 C CA . THR A 1 273 ? 61.862 4.758 -64.778 1.00 68.25 273 THR A CA 1
ATOM 1786 C C . THR A 1 273 ? 62.306 3.707 -65.809 1.00 68.25 273 THR A C 1
ATOM 1788 O O . THR A 1 273 ? 63.503 3.473 -65.959 1.00 68.25 273 THR A O 1
ATOM 1791 N N . GLY A 1 274 ? 61.377 3.068 -66.535 1.00 74.75 274 GLY A N 1
ATOM 1792 C CA . GLY A 1 274 ? 61.704 1.993 -67.478 1.00 74.75 274 GLY A CA 1
ATOM 1793 C C . GLY A 1 274 ? 60.554 1.512 -68.373 1.00 74.75 274 GLY A C 1
ATOM 1794 O O . GLY A 1 274 ? 59.499 2.131 -68.458 1.00 74.75 274 GLY A O 1
ATOM 1795 N N . TYR A 1 275 ? 60.768 0.383 -69.046 1.00 79.06 275 TYR A N 1
ATOM 1796 C CA . TYR A 1 275 ? 59.776 -0.351 -69.830 1.00 79.06 275 TYR A CA 1
ATOM 1797 C C . TYR A 1 275 ? 58.903 -1.224 -68.921 1.00 79.06 275 TYR A C 1
ATOM 1799 O O . TYR A 1 275 ? 59.417 -1.911 -68.039 1.00 79.06 275 TYR A O 1
ATOM 1807 N N . VAL A 1 276 ? 57.590 -1.239 -69.154 1.00 75.69 276 VAL A N 1
ATOM 1808 C CA . VAL A 1 276 ? 56.657 -2.138 -68.462 1.00 75.69 276 VAL A CA 1
ATOM 1809 C C . VAL A 1 276 ? 55.854 -2.902 -69.500 1.00 75.69 276 VAL A C 1
ATOM 1811 O O . VAL A 1 276 ? 55.178 -2.297 -70.330 1.00 75.69 276 VAL A O 1
ATOM 1814 N N . LYS A 1 277 ? 55.881 -4.233 -69.415 1.00 73.19 277 LYS A N 1
ATOM 1815 C CA . LYS A 1 277 ? 55.010 -5.109 -70.200 1.00 73.19 277 LYS A CA 1
ATOM 1816 C C . LYS A 1 277 ? 53.983 -5.767 -69.294 1.00 73.19 277 LYS A C 1
ATOM 1818 O O . LYS A 1 277 ? 54.333 -6.555 -68.420 1.00 73.19 277 LYS A O 1
ATOM 1823 N N . GLY A 1 278 ? 52.708 -5.483 -69.530 1.00 70.12 278 GLY A N 1
ATOM 1824 C CA . GLY A 1 278 ? 51.624 -6.314 -69.016 1.00 70.12 278 GLY A CA 1
ATOM 1825 C C . GLY A 1 278 ? 51.437 -7.515 -69.941 1.00 70.12 278 GLY A C 1
ATOM 1826 O O . GLY A 1 278 ? 51.064 -7.332 -71.094 1.00 70.12 278 GLY A O 1
ATOM 1827 N N . ASN A 1 279 ? 51.710 -8.735 -69.471 1.00 64.88 279 ASN A N 1
ATOM 1828 C CA . ASN A 1 279 ? 51.466 -9.971 -70.235 1.00 64.88 279 ASN A CA 1
ATOM 1829 C C . ASN A 1 279 ? 50.277 -10.793 -69.696 1.00 64.88 279 ASN A C 1
ATOM 1831 O O . ASN A 1 279 ? 50.071 -11.922 -70.129 1.00 64.88 279 ASN A O 1
ATOM 1835 N N . GLY A 1 280 ? 49.529 -10.252 -68.726 1.00 64.81 280 GLY A N 1
ATOM 1836 C CA . GLY A 1 280 ? 48.379 -10.913 -68.098 1.00 64.81 280 GLY A CA 1
ATOM 1837 C C . GLY A 1 280 ? 48.710 -12.111 -67.196 1.00 64.81 280 GLY A C 1
ATOM 1838 O O . GLY A 1 280 ? 47.788 -12.687 -66.631 1.00 64.81 280 GLY A O 1
ATOM 1839 N N . ALA A 1 281 ? 49.988 -12.482 -67.039 1.00 60.72 281 ALA A N 1
ATOM 1840 C CA . ALA A 1 281 ? 50.414 -13.693 -66.327 1.00 60.72 281 ALA A CA 1
ATOM 1841 C C . ALA A 1 281 ? 51.497 -13.456 -65.255 1.00 60.72 281 ALA A C 1
ATOM 1843 O O . ALA A 1 281 ? 51.777 -14.347 -64.456 1.00 60.72 281 ALA A O 1
ATOM 1844 N N . SER A 1 282 ? 52.141 -12.286 -65.218 1.00 62.75 282 SER A N 1
ATOM 1845 C CA . SER A 1 282 ? 53.215 -11.975 -64.263 1.00 62.75 282 SER A CA 1
ATOM 1846 C C . SER A 1 282 ? 53.114 -10.551 -63.720 1.00 62.75 282 SER A C 1
ATOM 1848 O O . SER A 1 282 ? 52.515 -9.676 -64.345 1.00 62.75 282 SER A O 1
ATOM 1850 N N . VAL A 1 283 ? 53.720 -10.324 -62.548 1.00 61.22 283 VAL A N 1
ATOM 1851 C CA . VAL A 1 283 ? 53.806 -9.000 -61.914 1.00 61.22 283 VAL A CA 1
ATOM 1852 C C . VAL A 1 283 ? 54.510 -8.025 -62.861 1.00 61.22 283 VAL A C 1
ATOM 1854 O O . VAL A 1 283 ? 55.616 -8.294 -63.333 1.00 61.22 283 VAL A O 1
ATOM 1857 N N . MET A 1 284 ? 53.878 -6.879 -63.125 1.00 69.25 284 MET A N 1
ATOM 1858 C CA . MET A 1 284 ? 54.451 -5.803 -63.935 1.00 69.25 284 MET A CA 1
ATOM 1859 C C . MET A 1 284 ? 55.696 -5.248 -63.235 1.00 69.25 284 MET A C 1
ATOM 1861 O O . MET A 1 284 ? 55.590 -4.486 -62.280 1.00 69.25 284 MET A O 1
ATOM 1865 N N . THR A 1 285 ? 56.880 -5.645 -63.696 1.00 63.25 285 THR A N 1
ATOM 1866 C CA . THR A 1 285 ? 58.160 -5.127 -63.193 1.00 63.25 285 THR A CA 1
ATOM 1867 C C . THR A 1 285 ? 58.702 -4.106 -64.184 1.00 63.25 285 THR A C 1
ATOM 1869 O O . THR A 1 285 ? 58.707 -4.360 -65.389 1.00 63.25 285 THR A O 1
ATOM 1872 N N . ALA A 1 286 ? 59.144 -2.948 -63.694 1.00 69.25 286 ALA A N 1
ATOM 1873 C CA . ALA A 1 286 ? 59.838 -1.977 -64.530 1.00 69.25 286 ALA A CA 1
ATOM 1874 C C . ALA A 1 286 ? 61.210 -2.538 -64.933 1.00 69.25 286 ALA A C 1
ATOM 1876 O O . ALA A 1 286 ? 62.001 -2.932 -64.077 1.00 69.25 286 ALA A O 1
ATOM 1877 N N . SER A 1 287 ? 61.489 -2.574 -66.232 1.00 72.56 287 SER A N 1
ATOM 1878 C CA . SER A 1 287 ? 62.785 -2.963 -66.788 1.00 72.56 287 SER A CA 1
ATOM 1879 C C . SER A 1 287 ? 63.529 -1.729 -67.283 1.00 72.56 287 SER A C 1
ATOM 1881 O O . SER A 1 287 ? 62.957 -0.898 -67.982 1.00 72.56 287 SER A O 1
ATOM 1883 N N . SER A 1 288 ? 64.821 -1.609 -66.986 1.00 77.31 288 SER A N 1
ATOM 1884 C CA . SER A 1 288 ? 65.661 -0.521 -67.512 1.00 77.31 288 SER A CA 1
ATOM 1885 C C . SER A 1 288 ? 65.968 -0.652 -69.011 1.00 77.31 288 SER A C 1
ATOM 1887 O O . SER A 1 288 ? 66.510 0.272 -69.610 1.00 77.31 288 SER A O 1
ATOM 1889 N N . THR A 1 289 ? 65.622 -1.785 -69.630 1.00 78.38 289 THR A N 1
ATOM 1890 C CA . THR A 1 289 ? 65.826 -2.056 -71.060 1.00 78.38 289 THR A CA 1
ATOM 1891 C C . THR A 1 289 ? 64.572 -2.667 -71.685 1.00 78.38 289 THR A C 1
ATOM 1893 O O . THR A 1 289 ? 63.803 -3.354 -71.008 1.00 78.38 289 THR A O 1
ATOM 1896 N N . ILE A 1 290 ? 64.351 -2.417 -72.978 1.00 81.81 290 ILE A N 1
ATOM 1897 C CA . ILE A 1 290 ? 63.289 -3.076 -73.749 1.00 81.81 290 ILE A CA 1
ATOM 1898 C C . ILE A 1 290 ? 63.859 -4.406 -74.259 1.00 81.81 290 ILE A C 1
ATOM 1900 O O . ILE A 1 290 ? 64.846 -4.376 -74.999 1.00 81.81 290 ILE A O 1
ATOM 1904 N N . PRO A 1 291 ? 63.286 -5.568 -73.896 1.00 83.00 291 PRO A N 1
ATOM 1905 C CA . PRO A 1 291 ? 63.715 -6.843 -74.458 1.00 83.00 291 PRO A CA 1
ATOM 1906 C C . PRO A 1 291 ? 63.587 -6.835 -75.985 1.00 83.00 291 PRO A C 1
ATOM 1908 O O . PRO A 1 291 ? 62.574 -6.394 -76.524 1.00 83.00 291 PRO A O 1
ATOM 1911 N N . SER A 1 292 ? 64.578 -7.371 -76.699 1.00 81.12 292 SER A N 1
ATOM 1912 C CA . SER A 1 292 ? 64.571 -7.447 -78.171 1.00 81.12 292 SER A CA 1
ATOM 1913 C C . SER A 1 292 ? 63.343 -8.156 -78.753 1.00 81.12 292 SER A C 1
ATOM 1915 O O . SER A 1 292 ? 62.894 -7.824 -79.849 1.00 81.12 292 SER A O 1
ATOM 1917 N N . THR A 1 293 ? 62.764 -9.098 -78.005 1.00 78.81 293 THR A N 1
ATOM 1918 C CA . THR A 1 293 ? 61.530 -9.818 -78.358 1.00 78.81 293 THR A CA 1
ATOM 1919 C C . THR A 1 293 ? 60.280 -8.943 -78.329 1.00 78.81 293 THR A C 1
ATOM 1921 O O . THR A 1 293 ? 59.278 -9.302 -78.940 1.00 78.81 293 THR A O 1
ATOM 1924 N N . ASP A 1 294 ? 60.325 -7.810 -77.627 1.00 82.62 294 ASP A N 1
ATOM 1925 C CA . ASP A 1 294 ? 59.197 -6.886 -77.491 1.00 82.62 294 ASP A CA 1
ATOM 1926 C C . ASP A 1 294 ? 59.260 -5.734 -78.503 1.00 82.62 294 ASP A C 1
ATOM 1928 O O . ASP A 1 294 ? 58.292 -4.989 -78.662 1.00 82.62 294 ASP A O 1
ATOM 1932 N N . ILE A 1 295 ? 60.371 -5.608 -79.237 1.00 84.06 295 ILE A N 1
ATOM 1933 C CA . ILE A 1 295 ? 60.522 -4.650 -80.333 1.00 84.06 295 ILE A CA 1
ATOM 1934 C C . ILE A 1 295 ? 59.894 -5.252 -81.596 1.00 84.06 295 ILE A C 1
ATOM 1936 O O . ILE A 1 295 ? 60.551 -5.913 -82.402 1.00 84.06 295 ILE A O 1
ATOM 1940 N N . THR A 1 296 ? 58.592 -5.041 -81.771 1.00 80.00 296 THR A N 1
ATOM 1941 C CA . THR A 1 296 ? 57.869 -5.465 -82.978 1.00 80.00 296 THR A CA 1
ATOM 1942 C C . THR A 1 296 ? 58.165 -4.537 -84.160 1.00 80.00 296 THR A C 1
ATOM 1944 O O . THR A 1 296 ? 58.316 -3.333 -83.978 1.00 80.00 296 THR A O 1
ATOM 1947 N N . GLY A 1 297 ? 58.195 -5.073 -85.384 1.00 78.56 297 GLY A N 1
ATOM 1948 C CA . GLY A 1 297 ? 58.320 -4.282 -86.621 1.00 78.56 297 GLY A CA 1
ATOM 1949 C C . GLY A 1 297 ? 59.734 -4.167 -87.203 1.00 78.56 297 GLY A C 1
ATOM 1950 O O . GLY A 1 297 ? 59.863 -3.849 -88.378 1.00 78.56 297 GLY A O 1
ATOM 1951 N N . LEU A 1 298 ? 60.783 -4.510 -86.445 1.00 81.25 298 LEU A N 1
ATOM 1952 C CA . LEU A 1 298 ? 62.164 -4.606 -86.960 1.00 81.25 298 LEU A CA 1
ATOM 1953 C C . LEU A 1 298 ? 62.540 -6.016 -87.458 1.00 81.25 298 LEU A C 1
ATOM 1955 O O . LEU A 1 298 ? 63.667 -6.251 -87.888 1.00 81.25 298 LEU A O 1
ATOM 1959 N N . GLY A 1 299 ? 61.610 -6.975 -87.408 1.00 79.75 299 GLY A N 1
ATOM 1960 C CA . GLY A 1 299 ? 61.861 -8.356 -87.823 1.00 79.75 299 GLY A CA 1
ATOM 1961 C C . GLY A 1 299 ? 63.022 -8.988 -87.050 1.00 79.75 299 GLY A C 1
ATOM 1962 O O . GLY A 1 299 ? 63.152 -8.794 -85.845 1.00 79.75 299 GLY A O 1
ATOM 1963 N N . THR A 1 300 ? 63.888 -9.736 -87.737 1.00 79.81 300 THR A N 1
ATOM 1964 C CA . THR A 1 300 ? 65.032 -10.400 -87.090 1.00 79.81 300 THR A CA 1
ATOM 1965 C C . THR A 1 300 ? 66.090 -9.416 -86.588 1.00 79.81 300 THR A C 1
ATOM 1967 O O . THR A 1 300 ? 66.848 -9.779 -85.688 1.00 79.81 300 THR A O 1
ATOM 1970 N N . MET A 1 301 ? 66.123 -8.170 -87.086 1.00 83.25 301 MET A N 1
ATOM 1971 C CA . MET A 1 301 ? 67.127 -7.171 -86.695 1.00 83.25 301 MET A CA 1
ATOM 1972 C C . MET A 1 301 ? 67.107 -6.853 -85.199 1.00 83.25 301 MET A C 1
ATOM 1974 O O . MET A 1 301 ? 68.163 -6.556 -84.651 1.00 83.25 301 MET A O 1
ATOM 1978 N N . SER A 1 302 ? 65.961 -6.963 -84.513 1.00 85.31 302 SER A N 1
ATOM 1979 C CA . SER A 1 302 ? 65.908 -6.720 -83.063 1.00 85.31 302 SER A CA 1
ATOM 1980 C C . SER A 1 302 ? 66.760 -7.710 -82.260 1.00 85.31 302 SER A C 1
ATOM 1982 O O . SER A 1 302 ? 67.152 -7.406 -81.137 1.00 85.31 302 SER A O 1
ATOM 1984 N N . THR A 1 303 ? 67.080 -8.873 -82.836 1.00 83.81 303 THR A N 1
ATOM 1985 C CA . THR A 1 303 ? 67.817 -9.967 -82.180 1.00 83.81 303 THR A CA 1
ATOM 1986 C C . THR A 1 303 ? 69.199 -10.241 -82.774 1.00 83.81 303 THR A C 1
ATOM 1988 O O . THR A 1 303 ? 69.934 -11.070 -82.239 1.00 83.81 303 THR A O 1
ATOM 1991 N N . GLN A 1 304 ? 69.569 -9.579 -83.872 1.00 86.06 304 GLN A N 1
ATOM 1992 C CA . GLN A 1 304 ? 70.867 -9.797 -84.510 1.00 86.06 304 GLN A CA 1
ATOM 1993 C C . GLN A 1 304 ? 72.004 -9.189 -83.675 1.00 86.06 304 GLN A C 1
ATOM 1995 O O . GLN A 1 304 ? 71.834 -8.176 -82.996 1.00 86.06 304 GLN A O 1
ATOM 2000 N N . ASN A 1 305 ? 73.185 -9.815 -83.717 1.00 83.88 305 ASN A N 1
ATOM 2001 C CA . ASN A 1 305 ? 74.375 -9.270 -83.068 1.00 83.88 305 ASN A CA 1
ATOM 2002 C C . ASN A 1 305 ? 74.772 -7.963 -83.772 1.00 83.88 305 ASN A C 1
ATOM 2004 O O . ASN A 1 305 ? 74.821 -7.927 -84.999 1.00 83.88 305 ASN A O 1
ATOM 2008 N N . ALA A 1 306 ? 75.110 -6.916 -83.012 1.00 82.12 306 ALA A N 1
ATOM 2009 C CA . ALA A 1 306 ? 75.497 -5.617 -83.570 1.00 82.12 306 ALA A CA 1
ATOM 2010 C C . ALA A 1 306 ? 76.648 -5.706 -84.593 1.00 82.12 306 ALA A C 1
ATOM 2012 O O . ALA A 1 306 ? 76.706 -4.919 -85.532 1.00 82.12 306 ALA A O 1
ATOM 2013 N N . 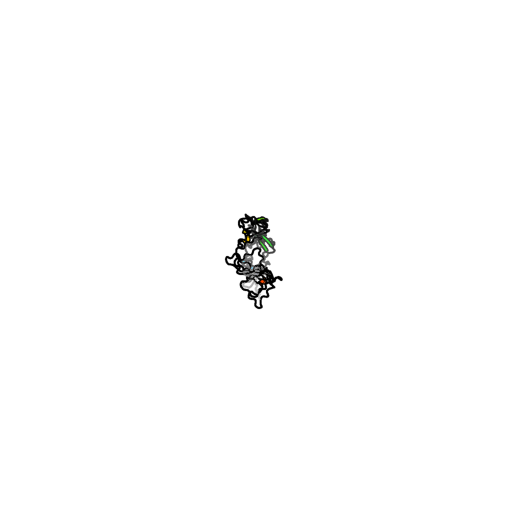ASN A 1 307 ? 77.529 -6.699 -84.445 1.00 83.75 307 ASN A N 1
ATOM 2014 C CA . ASN A 1 307 ? 78.676 -6.927 -85.323 1.00 83.75 307 ASN A CA 1
ATOM 2015 C C . ASN A 1 307 ? 78.377 -7.913 -86.465 1.00 83.75 307 ASN A C 1
ATOM 2017 O O . ASN A 1 307 ? 79.259 -8.215 -87.267 1.00 83.75 307 ASN A O 1
ATOM 2021 N N . SER A 1 308 ? 77.164 -8.466 -86.525 1.00 81.75 308 SER A N 1
ATOM 2022 C CA . SER A 1 308 ? 76.752 -9.448 -87.527 1.00 81.75 308 SER A CA 1
ATOM 2023 C C . SER A 1 308 ? 75.275 -9.260 -87.855 1.00 81.75 308 SER A C 1
ATOM 2025 O O . SER A 1 308 ? 74.408 -10.043 -87.459 1.00 81.75 308 SER A O 1
ATOM 2027 N N . VAL A 1 309 ? 75.005 -8.161 -88.560 1.00 85.88 309 VAL A N 1
ATOM 2028 C CA . VAL A 1 309 ? 73.671 -7.832 -89.056 1.00 85.88 309 VAL A CA 1
ATOM 2029 C C . VAL A 1 309 ? 73.510 -8.429 -90.455 1.00 85.88 309 VAL A C 1
ATOM 2031 O O . VAL A 1 309 ? 74.177 -8.020 -91.404 1.00 85.88 309 VAL A O 1
ATOM 2034 N N . ALA A 1 310 ? 72.630 -9.416 -90.582 1.00 81.25 310 ALA A N 1
ATOM 2035 C CA . ALA A 1 310 ? 72.224 -9.999 -91.849 1.00 81.25 310 ALA A CA 1
ATOM 2036 C C . ALA A 1 310 ? 71.077 -9.177 -92.457 1.00 81.25 310 ALA A C 1
ATOM 2038 O O . ALA A 1 310 ? 69.946 -9.196 -91.962 1.00 81.25 310 ALA A O 1
ATOM 2039 N N . ILE A 1 311 ? 71.374 -8.489 -93.560 1.00 80.75 311 ILE A N 1
ATOM 2040 C CA . ILE A 1 311 ? 70.400 -7.770 -94.387 1.00 80.75 311 ILE A CA 1
ATOM 2041 C C . ILE A 1 311 ? 70.217 -8.584 -95.668 1.00 80.75 311 ILE A C 1
ATOM 2043 O O . ILE A 1 311 ? 71.080 -8.587 -96.541 1.00 80.75 311 ILE A O 1
ATOM 2047 N N . THR A 1 312 ? 69.119 -9.330 -95.759 1.00 71.62 312 THR A N 1
ATOM 2048 C CA . THR A 1 312 ? 68.835 -10.248 -96.879 1.00 71.62 312 THR A CA 1
ATOM 2049 C C . THR A 1 312 ? 67.853 -9.671 -97.904 1.00 71.62 312 THR A C 1
ATOM 2051 O O . THR A 1 312 ? 67.456 -10.369 -98.832 1.00 71.62 312 THR A O 1
ATOM 2054 N N . GLY A 1 313 ? 67.468 -8.401 -97.749 1.00 75.56 313 GLY A N 1
ATOM 2055 C CA . GLY A 1 313 ? 66.569 -7.680 -98.648 1.00 75.56 313 GLY A CA 1
ATOM 2056 C C . GLY A 1 313 ? 66.492 -6.188 -98.313 1.00 75.56 313 GLY A C 1
ATOM 2057 O O . GLY A 1 313 ? 66.994 -5.748 -97.280 1.00 75.56 313 GLY A O 1
ATOM 2058 N N . GLY A 1 314 ? 65.846 -5.409 -99.184 1.00 78.62 314 GLY A N 1
ATOM 2059 C CA . GLY A 1 314 ? 65.766 -3.947 -99.079 1.00 78.62 314 GLY A CA 1
ATOM 2060 C C . GLY A 1 314 ? 66.899 -3.244 -99.826 1.00 78.62 314 GLY A C 1
ATOM 2061 O O . GLY A 1 314 ? 67.526 -3.832 -100.704 1.00 78.62 314 GLY A O 1
ATOM 2062 N N . SER A 1 315 ? 67.153 -1.978 -99.500 1.00 76.75 315 SER A N 1
ATOM 2063 C CA . SER A 1 315 ? 68.238 -1.193 -100.093 1.00 76.75 315 SER A CA 1
ATOM 2064 C C . SER A 1 315 ? 69.042 -0.456 -99.030 1.00 76.75 315 SER A C 1
ATOM 2066 O O . SER A 1 315 ? 68.440 0.146 -98.142 1.00 76.75 315 SER A O 1
ATOM 2068 N N . ILE A 1 316 ? 70.367 -0.437 -99.154 1.00 80.12 316 ILE A N 1
ATOM 2069 C CA . ILE A 1 316 ? 71.235 0.476 -98.397 1.00 80.12 316 ILE A CA 1
ATOM 2070 C C . ILE A 1 316 ? 71.543 1.643 -99.331 1.00 80.12 316 ILE A C 1
ATOM 2072 O O . ILE A 1 316 ? 72.070 1.428 -100.420 1.00 80.12 316 ILE A O 1
ATOM 2076 N N . ASP A 1 317 ? 71.134 2.852 -98.944 1.00 73.31 317 ASP A N 1
ATOM 2077 C CA . ASP A 1 317 ? 71.298 4.077 -99.741 1.00 73.31 317 ASP A CA 1
ATOM 2078 C C . ASP A 1 317 ? 70.817 3.934 -101.199 1.00 73.31 317 ASP A C 1
ATOM 2080 O O . ASP A 1 317 ? 71.441 4.401 -102.148 1.00 73.31 317 ASP A O 1
ATOM 2084 N N . GLY A 1 318 ? 69.686 3.241 -101.385 1.00 72.75 318 GLY A N 1
ATOM 2085 C CA . GLY A 1 318 ? 69.063 3.008 -102.692 1.00 72.75 318 GLY A CA 1
ATOM 2086 C C . GLY A 1 318 ? 69.665 1.858 -103.509 1.00 72.75 318 GLY A C 1
ATOM 2087 O O . GLY A 1 318 ? 69.053 1.441 -104.491 1.00 72.75 318 GLY A O 1
ATOM 2088 N N . ALA A 1 319 ? 70.793 1.277 -103.091 1.00 77.75 319 ALA A N 1
ATOM 2089 C CA . ALA A 1 319 ? 71.336 0.065 -103.697 1.00 77.75 319 ALA A CA 1
ATOM 2090 C C . ALA A 1 319 ? 70.666 -1.175 -103.093 1.00 77.75 319 ALA A C 1
ATOM 2092 O O . ALA A 1 319 ? 70.758 -1.410 -101.886 1.00 77.75 319 ALA A O 1
ATOM 2093 N N . ALA A 1 320 ? 69.983 -1.970 -103.918 1.00 80.19 320 ALA A N 1
ATOM 2094 C CA . ALA A 1 320 ? 69.292 -3.169 -103.454 1.00 80.19 320 ALA A CA 1
ATOM 2095 C C . ALA A 1 320 ? 70.287 -4.212 -102.905 1.00 80.19 320 ALA A C 1
ATOM 2097 O O . ALA A 1 320 ? 71.249 -4.577 -103.583 1.00 80.19 320 ALA A O 1
ATOM 2098 N N . ILE A 1 321 ? 70.046 -4.710 -101.689 1.00 78.88 321 ILE A N 1
ATOM 2099 C CA . ILE A 1 321 ? 70.879 -5.713 -101.011 1.00 78.88 321 ILE A CA 1
ATOM 2100 C C . ILE A 1 321 ? 70.230 -7.090 -101.137 1.00 78.88 321 ILE A C 1
ATOM 2102 O O . ILE A 1 321 ? 69.027 -7.238 -100.937 1.00 78.88 321 ILE A O 1
ATOM 2106 N N . GLY A 1 322 ? 71.034 -8.102 -101.475 1.00 71.75 322 GLY A N 1
ATOM 2107 C CA . GLY A 1 322 ? 70.559 -9.476 -101.678 1.00 71.75 322 GLY A CA 1
ATOM 2108 C C . GLY A 1 322 ? 69.795 -9.699 -102.991 1.00 71.75 322 GLY A C 1
ATOM 2109 O O . GLY A 1 322 ? 69.190 -10.754 -103.166 1.00 71.75 322 GLY A O 1
ATOM 2110 N N . ALA A 1 323 ? 69.809 -8.732 -103.917 1.00 72.69 323 ALA A N 1
ATOM 2111 C CA . ALA A 1 323 ? 69.172 -8.868 -105.224 1.00 72.69 323 ALA A CA 1
ATOM 2112 C C . ALA A 1 323 ? 69.876 -9.924 -106.096 1.00 72.69 323 ALA A C 1
ATOM 2114 O O . ALA A 1 323 ? 71.097 -10.062 -106.078 1.00 72.69 323 ALA A O 1
ATOM 2115 N N . THR A 1 324 ? 69.103 -10.638 -106.917 1.00 73.19 324 THR A N 1
ATOM 2116 C CA . THR A 1 324 ? 69.617 -11.637 -107.873 1.00 73.19 324 THR A CA 1
ATOM 2117 C C . THR A 1 324 ? 70.174 -11.014 -109.159 1.00 73.19 324 THR A C 1
ATOM 2119 O O . THR A 1 324 ? 70.650 -11.735 -110.032 1.00 73.19 324 THR A O 1
ATOM 2122 N N . ALA A 1 325 ? 70.109 -9.686 -109.286 1.00 73.19 325 ALA A N 1
ATOM 2123 C CA . ALA A 1 325 ? 70.701 -8.902 -110.363 1.00 73.19 325 ALA A CA 1
ATOM 2124 C C . ALA A 1 325 ? 71.667 -7.872 -109.765 1.00 73.19 325 ALA A C 1
ATOM 2126 O O . ALA A 1 325 ? 71.389 -7.298 -108.711 1.00 73.19 325 ALA A O 1
ATOM 2127 N N . ALA A 1 326 ? 72.801 -7.648 -110.434 1.00 69.00 326 ALA A N 1
ATOM 2128 C CA . ALA A 1 326 ? 73.807 -6.700 -109.971 1.00 69.00 326 ALA A CA 1
ATOM 2129 C C . ALA A 1 326 ? 73.208 -5.286 -109.877 1.00 69.00 326 ALA A C 1
ATOM 2131 O O . ALA A 1 326 ? 72.659 -4.771 -110.848 1.00 69.00 326 ALA A O 1
ATOM 2132 N N . SER A 1 327 ? 73.326 -4.667 -108.703 1.00 70.44 327 SER A N 1
ATOM 2133 C CA . SER A 1 327 ? 72.948 -3.273 -108.464 1.00 70.44 327 SER A CA 1
ATOM 2134 C C . SER A 1 327 ? 74.210 -2.431 -108.314 1.00 70.44 327 SER A C 1
ATOM 2136 O O . SER A 1 327 ? 75.199 -2.877 -107.730 1.00 70.44 327 SER A O 1
ATOM 2138 N N . THR A 1 328 ? 74.182 -1.196 -108.805 1.00 69.56 328 THR A N 1
ATOM 2139 C CA . THR A 1 328 ? 75.255 -0.226 -108.566 1.00 69.56 328 THR A CA 1
ATOM 2140 C C . THR A 1 328 ? 75.198 0.258 -107.121 1.00 69.56 328 THR A C 1
ATOM 2142 O O . THR A 1 328 ? 74.198 0.844 -106.711 1.00 69.56 328 THR A O 1
ATOM 2145 N N . GLY A 1 329 ? 76.258 0.008 -106.355 1.00 72.75 329 GLY A N 1
ATOM 2146 C CA . GLY A 1 329 ? 76.485 0.622 -105.047 1.00 72.75 329 GLY A CA 1
ATOM 2147 C C . GLY A 1 329 ? 77.547 1.713 -105.150 1.00 72.75 329 GLY A C 1
ATOM 2148 O O . GLY A 1 329 ? 78.505 1.572 -105.910 1.00 72.75 329 GLY A O 1
ATOM 2149 N N . VAL A 1 330 ? 77.387 2.799 -104.394 1.00 71.94 330 VAL A N 1
ATOM 2150 C CA . VAL A 1 330 ? 78.407 3.848 -104.271 1.00 71.94 330 VAL A CA 1
ATOM 2151 C C . VAL A 1 330 ? 79.187 3.594 -102.986 1.00 71.94 330 VAL A C 1
ATOM 2153 O O . VAL A 1 330 ?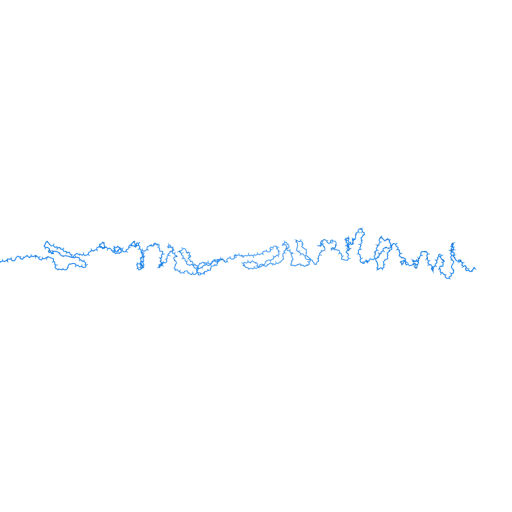 78.640 3.717 -101.896 1.00 71.94 330 VAL A O 1
ATOM 2156 N N . PHE A 1 331 ? 80.465 3.238 -103.108 1.00 75.19 331 PHE A N 1
ATOM 2157 C CA . PHE A 1 331 ? 81.359 3.037 -101.966 1.00 75.19 331 PHE A CA 1
ATOM 2158 C C . PHE A 1 331 ? 82.563 3.964 -102.092 1.00 75.19 331 PHE A C 1
ATOM 2160 O O . PHE A 1 331 ? 83.219 3.985 -103.131 1.00 75.19 331 PHE A O 1
ATOM 2167 N N . THR A 1 332 ? 82.888 4.700 -101.029 1.00 75.25 332 THR A N 1
ATOM 2168 C CA . THR A 1 332 ? 84.103 5.531 -100.985 1.00 75.25 332 THR A CA 1
ATOM 2169 C C . THR A 1 332 ? 85.363 4.664 -100.946 1.00 75.25 332 THR A C 1
ATOM 2171 O O . THR A 1 332 ? 86.352 4.981 -101.598 1.00 75.25 332 THR A O 1
ATOM 2174 N N . THR A 1 333 ? 85.293 3.536 -100.229 1.00 70.44 333 THR A N 1
ATOM 2175 C CA . THR A 1 333 ? 86.338 2.507 -100.178 1.00 70.44 333 THR A CA 1
ATOM 2176 C C . THR A 1 333 ? 85.671 1.138 -100.081 1.00 70.44 333 THR A C 1
ATOM 2178 O O . 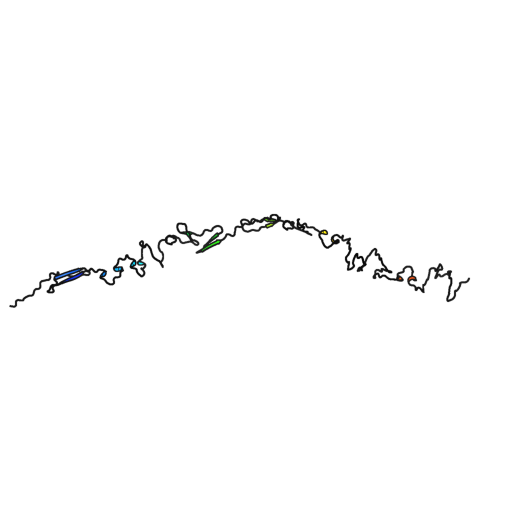THR A 1 333 ? 84.951 0.875 -99.120 1.00 70.44 333 THR A O 1
ATOM 2181 N N . LEU A 1 334 ? 85.906 0.259 -101.060 1.00 77.62 334 LEU A N 1
ATOM 2182 C CA . LEU A 1 334 ? 85.452 -1.133 -101.024 1.00 77.62 334 LEU A CA 1
ATOM 2183 C C . LEU A 1 334 ? 86.660 -2.061 -100.890 1.00 77.62 334 LEU A C 1
ATOM 2185 O O . LEU A 1 334 ? 87.415 -2.256 -101.840 1.00 77.62 334 LEU A O 1
ATOM 2189 N N . THR A 1 335 ? 86.826 -2.655 -99.712 1.00 75.75 335 THR A N 1
ATOM 2190 C CA . THR A 1 335 ? 87.867 -3.657 -99.467 1.00 75.75 335 THR A CA 1
ATOM 2191 C C . THR A 1 335 ? 87.264 -5.045 -99.640 1.00 75.75 335 THR A C 1
ATOM 2193 O O . THR A 1 335 ? 86.556 -5.530 -98.761 1.00 75.75 335 THR A O 1
ATOM 2196 N N . ALA A 1 336 ? 87.529 -5.692 -100.775 1.00 75.19 336 ALA A N 1
ATOM 2197 C CA . ALA A 1 336 ? 87.123 -7.075 -101.012 1.00 75.19 336 ALA A CA 1
ATOM 2198 C C . ALA A 1 336 ? 88.263 -8.031 -100.641 1.00 75.19 336 ALA A C 1
ATOM 2200 O O . ALA A 1 336 ? 89.347 -7.970 -101.216 1.00 75.19 336 ALA A O 1
ATOM 2201 N N . THR A 1 337 ? 88.019 -8.948 -99.709 1.00 71.38 337 THR A N 1
ATOM 2202 C CA . THR A 1 337 ? 89.031 -9.888 -99.193 1.00 71.38 337 THR A CA 1
ATOM 2203 C C . THR A 1 337 ? 89.376 -11.029 -100.152 1.00 71.38 337 THR A C 1
ATOM 2205 O O . THR A 1 337 ? 90.347 -11.743 -99.922 1.00 71.38 337 THR A O 1
ATOM 2208 N N . SER A 1 338 ? 88.606 -11.225 -101.225 1.00 63.00 338 SER A N 1
ATOM 2209 C CA . SER A 1 338 ? 88.818 -12.328 -102.180 1.00 63.00 338 SER A CA 1
ATOM 2210 C C . SER A 1 338 ? 88.699 -11.906 -103.649 1.00 63.00 338 SER A C 1
ATOM 2212 O O . SER A 1 338 ? 88.515 -12.748 -104.521 1.00 63.00 338 SER A O 1
ATOM 2214 N N . GLY A 1 339 ? 88.869 -10.608 -103.926 1.00 65.94 339 GLY A N 1
ATOM 2215 C CA . GLY A 1 339 ? 88.808 -10.046 -105.277 1.00 65.94 339 GLY A CA 1
ATOM 2216 C C . GLY A 1 339 ? 87.385 -9.702 -105.729 1.00 65.94 339 GLY A C 1
ATOM 2217 O O . GLY A 1 339 ? 86.418 -10.370 -105.377 1.00 65.94 339 GLY A O 1
ATOM 2218 N N . ILE A 1 340 ? 87.258 -8.620 -106.497 1.00 71.94 340 ILE A N 1
ATOM 2219 C CA . ILE A 1 340 ? 85.999 -8.186 -107.113 1.00 71.94 340 ILE A CA 1
ATOM 2220 C C . ILE A 1 340 ? 85.965 -8.779 -108.525 1.00 71.94 340 ILE A C 1
ATOM 2222 O O . ILE A 1 340 ? 86.775 -8.393 -109.366 1.00 71.94 340 ILE A O 1
ATOM 2226 N N . SER A 1 341 ? 85.050 -9.707 -108.808 1.00 66.12 341 SER A N 1
ATOM 2227 C CA . SER A 1 341 ? 84.810 -10.175 -110.178 1.00 66.12 341 SER A CA 1
ATOM 2228 C C . SER A 1 341 ? 83.861 -9.203 -110.887 1.00 66.12 341 SER A C 1
ATOM 2230 O O . SER A 1 341 ? 82.646 -9.271 -110.703 1.00 66.12 341 SER A O 1
ATOM 2232 N N . GLY A 1 342 ? 84.408 -8.266 -111.663 1.00 61.62 342 GLY A N 1
ATOM 2233 C CA . GLY A 1 342 ? 83.613 -7.400 -112.536 1.00 61.62 342 GLY A CA 1
ATOM 2234 C C . GLY A 1 342 ? 83.040 -8.195 -113.712 1.00 61.62 342 GLY A C 1
ATOM 2235 O O . GLY A 1 342 ? 83.783 -8.899 -114.394 1.00 61.62 342 GLY A O 1
ATOM 2236 N N . GLY A 1 343 ? 81.727 -8.104 -113.938 1.00 55.03 343 GLY A N 1
ATOM 2237 C CA . GLY A 1 343 ? 81.100 -8.598 -115.167 1.00 55.03 343 GLY A CA 1
ATOM 2238 C C . GLY A 1 343 ? 81.620 -7.822 -116.380 1.00 55.03 343 GLY A C 1
ATOM 2239 O O . GLY A 1 343 ? 81.926 -6.640 -116.260 1.00 55.03 343 GLY A O 1
ATOM 2240 N N . THR A 1 344 ? 81.761 -8.514 -117.513 1.00 50.94 344 THR A N 1
ATOM 2241 C CA . THR A 1 344 ? 82.288 -8.020 -118.799 1.00 50.94 344 THR A CA 1
ATOM 2242 C C . THR A 1 344 ? 81.854 -6.587 -119.124 1.00 50.94 344 THR A C 1
ATOM 2244 O O . THR A 1 344 ? 80.654 -6.315 -119.131 1.00 50.94 344 THR A O 1
ATOM 2247 N N . PHE A 1 345 ? 82.847 -5.724 -119.376 1.00 48.06 345 PHE A N 1
ATOM 2248 C CA . PHE A 1 345 ? 82.698 -4.320 -119.778 1.00 48.06 345 PHE A CA 1
ATOM 2249 C C . PHE A 1 345 ? 81.936 -4.154 -121.094 1.00 48.06 345 PHE A C 1
ATOM 2251 O O . PHE A 1 345 ? 82.162 -4.982 -122.008 1.00 48.06 345 PHE A O 1
#

pLDDT: mean 81.83, std 10.58, range [46.88, 97.19]

Foldseek 3Di:
DDDDPDDDDDDEPEDDDDEDDPFWHKDFDADPVGHTNDIHTDGDDAQPVNDPPDDPCRHDDPPDPVSCVDDDDPVVNVDDDDPVPPDDDDDPDDDPPDDFDFVVRVTQNDDDDADFQWDFDDDPRGTDTDHDDADVQWDWDTDHVDIDIDGNCPDFPVFDDDDCPPQQWDWDFTRDGDDTDIDIDGFGALVRPTLNDPDEDADWDDPSPHRIHHDNDDQLVNDPPCPCVSPDDPVGDDDCFDDDVNFTPVDPDDTDDDDPDDDDPDDDDPDQQADWDDPVPDDTDGDNDDQLVNPPPPPCQSPDDPVDDDDCFDDDVNFTHVDPDDTDDDDPDDDDPPDDDDDDD

Sequence (345 aa):
NLAVNTFNISDTTVIAGAYGSASSVATFSVNAQGQLTAASNAAIAISSAAVSGLAASATTDTTNAANITSGTLPSGRLSGNYNGITGVDTLTSGTWNASTIGVAYGGTGVTSTPSNGNLLIGNGSGYALGGLTAGAGITITNGAGSITVANNFNGTVTSVDVSGGTTGLSFSGGPITTSGTITAAGTLNVANGGTGAVSLTGYVKGNGTSAMSASATIPNTDISGLGTMSTQNANAVAIAGGSVDGASIGASVASTGVFTNLTATNLTATSLTGYVKGNGASVMTASSTIPSTDITGLGTMSTQNANSVAITGGSIDGAAIGATAASTGVFTTLTATSGISGGTF

Radius of gyration: 85.4 Å; chains: 1; bounding box: 140×76×273 Å